Protein AF-A0A354Q676-F1 (afdb_monomer_lite)

Secondary structure (DSSP, 8-state):
-----EEEE-SSTT--EEEE-HHHHHHS-HHHHHHHHHHHHHHHHTTHHHHHHHHHHHHHHHHHHHHHHHHHHHHHTS----HHHHHHHHHHHHHHIIIIIIHHHHHHHHHHHHHHHHHHH-HHHHHHHHHHHHHHHT--TT---SSS--HHHHHHHHHHHHH-THHHHHHHHHHHHHHHHHHHHHHHHHHHHHHHH-HHHHHHHHHHHHHHTGGG--GGGHHHHHHHHHHHHHTT-HHHHHHHHHHHHHH-TT-HHHHHHHHHHHHHH-TT-HHHHHHHHHHHHHHHHH---HHHHHHHHHHHHHTT-HHHHHHH-

Radius of gyration: 32.49 Å; chains: 1; bounding box: 62×41×86 Å

Sequence (317 aa):
MPYSTAGVIGFVRGFRYLLISPQLLKSLSATELRAVTAHEAGHLRKQHLLFYLLAFICLLELFAFAGSANLLLTWTGVLEVSGMLMGVASILSIILFIRFGIGFLSQNFERQADCHAFERHGISPISTALMKVSLLNGINPEQDNWHHYGIQQRIDFLSICLKKPEMLQKHHRRVFRIKLVCAVLLVGLLGANYMLSSDTLKIKVLAWKLEQSADNWQLKDAPMLTKMGDLLYFQDQKTEAELWYRRALEMNPEEPHTLNNLAWLLTEKHNNDKKRLRESIELAQKASTLKQAAFIWDTLAEAYLINGKFEAAADAA

Foldseek 3Di:
DPAQDWAWDDQDPPPIDIDGDPVLVVPADPLLVLLVVQLRVLCRVVVLVVLVVLLVLLLVLVLLLVVLLQVLCVVLVVDHDDPVVSVVVSVVVVVCCVQPVQQVSQALSSLSSNLRSCVPRNLVSNLVSLVVSCVRRVHDQCDQDSRYGRSVVSSVQSVVCVVPVVSSVVSVVVSVVVSVVSVCSSVVSVVSSVVSPDLVVSLVVLVVVCVVCVVPDALVCLVSLQVNLVSCVVVVVLVVSLVSLVVSCVRVVQDLVSLLVNLLSLLVPVLPDLVSLVSSLVSLVSSCVSDPDLSSLQSNLSSCVSNVNNVSSVVSD

Structure (mmCIF, N/CA/C/O backbone):
data_AF-A0A354Q676-F1
#
_entry.id   AF-A0A354Q676-F1
#
loop_
_atom_site.group_PDB
_atom_site.id
_atom_site.type_symbol
_atom_site.label_atom_id
_atom_site.label_alt_id
_atom_site.label_comp_id
_atom_site.label_asym_id
_atom_site.label_entity_id
_atom_site.label_seq_id
_atom_site.pdbx_PDB_ins_code
_atom_site.Cartn_x
_atom_site.Cartn_y
_atom_site.Cartn_z
_atom_site.occupancy
_atom_site.B_iso_or_equiv
_atom_site.auth_seq_id
_atom_site.auth_comp_id
_atom_site.auth_asym_id
_atom_site.auth_atom_id
_atom_site.pdbx_PDB_model_num
ATOM 1 N N . MET A 1 1 ? -4.772 -15.114 36.251 1.00 44.47 1 MET A N 1
ATOM 2 C CA . MET A 1 1 ? -6.131 -14.687 36.650 1.00 44.47 1 MET A CA 1
ATOM 3 C C . MET A 1 1 ? -7.006 -14.720 35.408 1.00 44.47 1 MET A C 1
ATOM 5 O O . MET A 1 1 ? -6.550 -14.191 34.401 1.00 44.47 1 MET A O 1
ATOM 9 N N . PRO A 1 2 ? -8.177 -15.375 35.396 1.00 57.25 2 PRO A N 1
ATOM 10 C CA . PRO A 1 2 ? -9.060 -15.276 34.240 1.00 57.25 2 PRO A CA 1
ATOM 11 C C . PRO A 1 2 ? -9.623 -13.850 34.194 1.00 57.25 2 PRO A C 1
ATOM 13 O O . PRO A 1 2 ? -10.294 -13.422 35.124 1.00 57.25 2 PRO A O 1
ATOM 16 N N . TYR A 1 3 ? -9.303 -13.088 33.150 1.00 76.12 3 TYR A N 1
ATOM 17 C CA . TYR A 1 3 ? -9.839 -11.739 32.973 1.00 76.12 3 TYR A CA 1
ATOM 18 C C . TYR A 1 3 ? -11.371 -11.790 32.800 1.00 76.12 3 TYR A C 1
ATOM 20 O O . TYR A 1 3 ? -11.919 -12.678 32.135 1.00 76.12 3 TYR A O 1
ATOM 28 N N . SER A 1 4 ? -12.082 -10.846 33.418 1.00 86.69 4 SER A N 1
ATOM 29 C CA . SER A 1 4 ? -13.540 -10.725 33.307 1.00 86.69 4 SER A CA 1
ATOM 30 C C . SER A 1 4 ? -13.893 -9.878 32.089 1.00 86.69 4 SER A C 1
ATOM 32 O O . SER A 1 4 ? -13.867 -8.651 32.169 1.00 86.69 4 SER A O 1
ATOM 34 N N . THR A 1 5 ? -14.180 -10.527 30.957 1.00 89.31 5 THR A N 1
ATOM 35 C CA . THR A 1 5 ? -14.356 -9.860 29.658 1.00 89.31 5 THR A CA 1
ATOM 36 C C . THR A 1 5 ? -15.530 -10.433 28.869 1.00 89.31 5 THR A C 1
ATOM 38 O O . THR A 1 5 ? -15.934 -11.586 29.049 1.00 89.31 5 THR A O 1
ATOM 41 N N . ALA A 1 6 ? -16.071 -9.602 27.983 1.00 89.38 6 ALA A N 1
ATOM 42 C CA . ALA A 1 6 ? -16.914 -10.012 26.876 1.00 89.38 6 ALA A CA 1
ATOM 43 C C . ALA A 1 6 ? -16.273 -9.514 25.574 1.00 89.38 6 ALA A C 1
ATOM 45 O O . ALA A 1 6 ? -15.445 -8.602 25.601 1.00 89.38 6 ALA A O 1
ATOM 46 N N . GLY A 1 7 ? -16.591 -10.156 24.456 1.00 89.81 7 GLY A N 1
ATOM 47 C CA . GLY A 1 7 ? -16.096 -9.732 23.157 1.00 89.81 7 GLY A CA 1
ATOM 48 C C . GLY A 1 7 ? -16.767 -10.466 22.010 1.00 89.81 7 GLY A C 1
ATOM 49 O O . GLY A 1 7 ? -17.287 -11.573 22.166 1.00 89.81 7 GLY A O 1
ATOM 50 N N . VAL A 1 8 ? -16.719 -9.861 20.830 1.00 90.06 8 VAL A N 1
ATOM 51 C CA . VAL A 1 8 ? -17.226 -10.450 19.589 1.00 90.06 8 VAL A CA 1
ATOM 52 C C . VAL A 1 8 ? -16.100 -10.772 18.622 1.00 90.06 8 VAL A C 1
ATOM 54 O O . VAL A 1 8 ? -15.202 -9.963 18.397 1.00 90.06 8 VAL A O 1
ATOM 57 N N . ILE A 1 9 ? -16.182 -11.945 17.997 1.00 87.50 9 ILE A N 1
ATOM 58 C CA . ILE A 1 9 ? -15.270 -12.362 16.929 1.00 87.50 9 ILE A CA 1
ATOM 59 C C . ILE A 1 9 ? -16.041 -12.721 15.661 1.00 87.50 9 ILE A C 1
ATOM 61 O O . ILE A 1 9 ? -17.192 -13.160 15.712 1.00 87.50 9 ILE A O 1
ATOM 65 N N . GLY A 1 10 ? -15.371 -12.558 14.520 1.00 80.81 10 GLY A N 1
ATOM 66 C CA . GLY A 1 10 ? -15.883 -12.942 13.210 1.00 80.81 10 GLY A CA 1
ATOM 67 C C . GLY A 1 10 ? -16.561 -11.810 12.435 1.00 80.81 10 GLY A C 1
ATOM 68 O O . GLY A 1 10 ? -17.249 -10.947 12.977 1.00 80.81 10 GLY A O 1
ATOM 69 N N . PHE A 1 11 ? -16.362 -11.830 11.117 1.00 74.75 11 PHE A N 1
ATOM 70 C CA . PHE A 1 11 ? -16.847 -10.803 10.187 1.00 74.75 11 PHE A CA 1
ATOM 71 C C . PHE A 1 11 ? -18.044 -11.295 9.362 1.00 74.75 11 PHE A C 1
ATOM 73 O O . PHE A 1 11 ? -19.006 -10.555 9.115 1.00 74.75 11 PHE A O 1
ATOM 80 N N . VAL A 1 12 ? -18.004 -12.572 8.972 1.00 78.81 12 VAL A N 1
ATOM 81 C CA . VAL A 1 12 ? -18.933 -13.203 8.030 1.00 78.81 12 VAL A CA 1
ATOM 82 C C . VAL A 1 12 ? -20.232 -13.593 8.728 1.00 78.81 12 VAL A C 1
ATOM 84 O O . VAL A 1 12 ? -20.239 -14.074 9.862 1.00 78.81 12 VAL A O 1
ATOM 87 N N . ARG A 1 13 ? -21.363 -13.369 8.053 1.00 76.50 13 ARG A N 1
ATOM 88 C CA . ARG A 1 13 ? -22.677 -13.797 8.543 1.00 76.50 13 ARG A CA 1
ATOM 89 C C . ARG A 1 13 ? -22.675 -15.322 8.726 1.00 76.50 13 ARG A C 1
ATOM 91 O O . ARG A 1 13 ? -22.284 -16.036 7.816 1.00 76.50 13 ARG A O 1
ATOM 98 N N . GLY A 1 14 ? -23.098 -15.800 9.896 1.00 82.00 14 GLY A N 1
ATOM 99 C CA . GLY A 1 14 ? -23.059 -17.225 10.260 1.00 82.00 14 GLY A CA 1
ATOM 100 C C . GLY A 1 14 ? -21.821 -17.651 11.058 1.00 82.00 14 GLY A C 1
ATOM 101 O O . GLY A 1 14 ? -21.879 -18.664 11.737 1.00 82.00 14 GLY A O 1
ATOM 102 N N . PHE A 1 15 ? -20.754 -16.843 11.076 1.00 86.06 15 PHE A N 1
ATOM 103 C CA . PHE A 1 15 ? -19.512 -17.128 11.813 1.00 86.06 15 PHE A CA 1
ATOM 104 C C . PHE A 1 15 ? -19.171 -16.015 12.812 1.00 86.06 15 PHE A C 1
ATOM 106 O O . PHE A 1 15 ? -18.017 -15.614 12.941 1.00 86.06 15 PHE A O 1
ATOM 113 N N . ARG A 1 16 ? -20.191 -15.463 13.479 1.00 88.25 16 ARG A N 1
ATOM 114 C CA . ARG A 1 16 ? -20.033 -14.426 14.509 1.00 88.25 16 ARG A CA 1
ATOM 115 C C . ARG A 1 16 ? -20.286 -15.038 15.870 1.00 88.25 16 ARG A C 1
ATOM 117 O O . ARG A 1 16 ? -21.372 -15.567 16.094 1.00 88.25 16 ARG A O 1
ATOM 124 N N . TYR A 1 17 ? -19.316 -14.919 16.763 1.00 89.50 17 TYR A N 1
ATOM 125 C CA . TYR A 1 17 ? -19.392 -15.505 18.094 1.00 89.50 17 TYR A CA 1
ATOM 126 C C . TYR A 1 17 ? -19.302 -14.411 19.146 1.00 89.50 17 TYR A C 1
ATOM 128 O O . TYR A 1 17 ? -18.458 -13.520 19.052 1.00 89.50 17 TYR A O 1
ATOM 136 N N . LEU A 1 18 ? -20.188 -14.495 20.134 1.00 91.81 18 LEU A N 1
ATOM 137 C CA . LEU A 1 18 ? -20.127 -13.715 21.359 1.00 91.81 18 LEU A CA 1
ATOM 138 C C . LEU A 1 18 ? -19.436 -14.570 22.417 1.00 91.81 18 LEU A C 1
ATOM 140 O O . LEU A 1 18 ? -19.908 -15.657 22.747 1.00 91.81 18 LEU A O 1
ATOM 144 N N . LEU A 1 19 ? -18.322 -14.073 22.930 1.00 92.94 19 LEU A N 1
ATOM 145 C CA . LEU A 1 19 ? -17.540 -14.705 23.976 1.00 92.94 19 LEU A CA 1
ATOM 146 C C . LEU A 1 19 ? -17.768 -13.926 25.266 1.00 92.94 19 LEU A C 1
ATOM 148 O O . LEU A 1 19 ? -17.637 -12.707 25.284 1.00 92.94 19 LEU A O 1
ATOM 152 N N . ILE A 1 20 ? -18.116 -14.625 26.343 1.00 93.56 20 ILE A N 1
ATOM 153 C CA . ILE A 1 20 ? -18.273 -14.041 27.677 1.00 93.56 20 ILE A CA 1
ATOM 154 C C . ILE A 1 20 ? -17.522 -14.940 28.646 1.00 93.56 20 ILE A C 1
ATOM 156 O O . ILE A 1 20 ? -17.741 -16.154 28.661 1.00 93.56 20 ILE A O 1
ATOM 160 N N . SER A 1 21 ? -16.625 -14.365 29.444 1.00 94.19 21 SER A N 1
ATOM 161 C CA . SER A 1 21 ? -15.855 -15.160 30.392 1.00 94.19 21 SER A CA 1
ATOM 162 C C . SER A 1 21 ? -16.760 -15.718 31.506 1.00 94.19 21 SER A C 1
ATOM 164 O O . SER A 1 21 ? -17.708 -15.049 31.933 1.00 94.19 21 SER A O 1
ATOM 166 N N . PRO A 1 22 ? -16.487 -16.933 32.025 1.00 93.88 22 PRO A N 1
ATOM 167 C CA . PRO A 1 22 ? -17.344 -17.555 33.038 1.00 93.88 22 PRO A CA 1
ATOM 168 C C . PRO A 1 22 ? -17.498 -16.727 34.318 1.00 93.88 22 PRO A C 1
ATOM 170 O O . PRO A 1 22 ? -18.551 -16.764 34.952 1.00 93.88 22 PRO A O 1
ATOM 173 N N . GLN A 1 23 ? -16.456 -15.986 34.708 1.00 92.81 23 GLN A N 1
ATOM 174 C CA . GLN A 1 23 ? -16.496 -15.116 35.883 1.00 92.81 23 GLN A CA 1
ATOM 175 C C . GLN A 1 23 ? -17.436 -13.932 35.653 1.00 92.81 23 GLN A C 1
ATOM 177 O O . GLN A 1 23 ? -18.314 -13.692 36.478 1.00 92.81 23 GLN A O 1
ATOM 182 N N . LEU A 1 24 ? -17.317 -13.257 34.504 1.00 93.25 24 LEU A N 1
ATOM 183 C CA . LEU A 1 24 ? -18.200 -12.148 34.160 1.00 93.25 24 LEU A CA 1
ATOM 184 C C . LEU A 1 24 ? -19.657 -12.617 34.081 1.00 93.25 24 LEU A C 1
ATOM 186 O O . LEU A 1 24 ? -20.536 -11.996 34.671 1.00 93.25 24 LEU A O 1
ATOM 190 N N . LEU A 1 25 ? -19.907 -13.760 33.436 1.00 94.00 25 LEU A N 1
ATOM 191 C CA . LEU A 1 25 ? -21.251 -14.322 33.294 1.00 94.00 25 LEU A CA 1
ATOM 192 C C . LEU A 1 25 ? -21.937 -14.578 34.649 1.00 94.00 25 LEU A C 1
ATOM 194 O O . LEU A 1 25 ? -23.134 -14.341 34.775 1.00 94.00 25 LEU A O 1
ATOM 198 N N . LYS A 1 26 ? -21.188 -15.030 35.664 1.00 94.56 26 LYS A N 1
ATOM 199 C CA . LYS A 1 26 ? -21.713 -15.294 37.017 1.00 94.56 26 LYS A CA 1
ATOM 200 C C . LYS A 1 26 ? -21.966 -14.026 37.836 1.00 94.56 26 LYS A C 1
ATOM 202 O O . LYS A 1 26 ? -22.778 -14.055 38.754 1.00 94.56 26 LYS A O 1
ATOM 207 N N . SER A 1 27 ? -21.256 -12.937 37.546 1.00 94.94 27 SER A N 1
ATOM 208 C CA . SER A 1 27 ? -21.330 -11.690 38.320 1.00 94.94 27 SER A CA 1
ATOM 209 C C . SER A 1 27 ? -22.374 -10.692 37.803 1.00 94.94 27 SER A C 1
ATOM 211 O O . SER A 1 27 ? -22.745 -9.758 38.526 1.00 94.94 27 SER A O 1
ATOM 213 N N . LEU A 1 28 ? -22.844 -10.862 36.563 1.00 96.38 28 LEU A N 1
ATOM 214 C CA . LEU A 1 28 ? -23.843 -9.990 35.947 1.00 96.38 28 LEU A CA 1
ATOM 215 C C . LEU A 1 28 ? -25.275 -10.467 36.225 1.00 96.38 28 LEU A C 1
ATOM 217 O O . LEU A 1 28 ? -25.593 -11.650 36.137 1.00 96.38 28 LEU A O 1
ATOM 221 N N . SER A 1 29 ? -26.167 -9.522 36.511 1.00 97.38 29 SER A N 1
ATOM 222 C CA . SER A 1 29 ? -27.610 -9.753 36.554 1.00 97.38 29 SER A CA 1
ATOM 223 C C . SER A 1 29 ? -28.179 -9.946 35.142 1.00 97.38 29 SER A C 1
ATOM 225 O O . SER A 1 29 ? -27.555 -9.598 34.139 1.00 97.38 29 SER A O 1
ATOM 227 N N . ALA A 1 30 ? -29.416 -10.436 35.032 1.00 96.44 30 ALA A N 1
ATOM 228 C CA . ALA A 1 30 ? -30.064 -10.629 33.732 1.00 96.44 30 ALA A CA 1
ATOM 229 C C . ALA A 1 30 ? -30.267 -9.320 32.935 1.00 96.44 30 ALA A C 1
ATOM 231 O O . ALA A 1 30 ? -30.378 -9.351 31.708 1.00 96.44 30 ALA A O 1
ATOM 232 N N . THR A 1 31 ? -30.369 -8.161 33.594 1.00 97.31 31 THR A N 1
ATOM 233 C CA . THR A 1 31 ? -30.461 -6.855 32.915 1.00 97.31 31 THR A CA 1
ATOM 234 C C . THR A 1 31 ? -29.089 -6.360 32.470 1.00 97.31 31 THR A C 1
ATOM 236 O O . THR A 1 31 ? -28.953 -5.898 31.339 1.00 97.31 31 THR A O 1
ATOM 239 N N . GLU A 1 32 ? -28.064 -6.526 33.305 1.00 97.56 32 GLU A N 1
ATOM 240 C CA . GLU A 1 32 ? -26.675 -6.184 32.979 1.00 97.56 32 GLU A CA 1
ATOM 241 C C . GLU A 1 32 ? -26.133 -7.051 31.836 1.00 97.56 32 GLU A C 1
ATOM 243 O O . GLU A 1 32 ? -25.548 -6.533 30.888 1.00 97.56 32 GLU A O 1
ATOM 248 N N . LEU A 1 33 ? -26.400 -8.360 31.860 1.00 96.56 33 LEU A N 1
ATOM 249 C CA . LEU A 1 33 ? -25.995 -9.281 30.798 1.00 96.56 33 LEU A CA 1
ATOM 250 C C . LEU A 1 33 ? -26.637 -8.915 29.452 1.00 96.56 33 LEU A C 1
ATOM 252 O O . LEU A 1 33 ? -25.972 -8.958 28.415 1.00 96.56 33 LEU A O 1
ATOM 256 N N . ARG A 1 34 ? -27.912 -8.500 29.457 1.00 96.75 34 ARG A N 1
ATOM 257 C CA . ARG A 1 34 ? -28.586 -7.977 28.256 1.00 96.75 34 ARG A CA 1
ATOM 258 C C . ARG A 1 34 ? -27.926 -6.694 27.751 1.00 96.75 34 ARG A C 1
ATOM 260 O O . ARG A 1 34 ? -27.742 -6.557 26.545 1.00 96.75 34 ARG A O 1
ATOM 267 N N . ALA A 1 35 ? -27.515 -5.799 28.648 1.00 97.12 35 ALA A N 1
ATOM 268 C CA . ALA A 1 35 ? -26.817 -4.569 28.286 1.00 97.12 35 ALA A CA 1
ATOM 269 C C . ALA A 1 35 ? -25.424 -4.822 27.691 1.00 97.12 35 ALA A C 1
ATOM 271 O O . ALA A 1 35 ? -25.113 -4.262 26.642 1.00 97.12 35 ALA A O 1
ATOM 272 N N . VAL A 1 36 ? -24.629 -5.717 28.285 1.00 96.62 36 VAL A N 1
ATOM 273 C CA . VAL A 1 36 ? -23.332 -6.142 27.727 1.00 96.62 36 VAL A CA 1
ATOM 274 C C . VAL A 1 36 ? -23.530 -6.799 26.363 1.00 96.62 36 VAL A C 1
ATOM 276 O O . VAL A 1 36 ? -22.891 -6.419 25.390 1.00 96.62 36 VAL A O 1
ATOM 279 N N . THR A 1 37 ? -24.503 -7.702 26.236 1.00 95.75 37 THR A N 1
ATOM 280 C CA . THR A 1 37 ? -24.830 -8.329 24.944 1.00 95.75 37 THR A CA 1
ATOM 281 C C . THR A 1 37 ? -25.240 -7.289 23.894 1.00 95.75 37 THR A C 1
ATOM 283 O O . THR A 1 37 ? -24.872 -7.400 22.725 1.00 95.75 37 THR A O 1
ATOM 286 N N . ALA A 1 38 ? -25.989 -6.254 24.285 1.00 96.69 38 ALA A N 1
ATOM 287 C CA . ALA A 1 38 ? -26.360 -5.158 23.398 1.00 96.69 38 ALA A CA 1
ATOM 288 C C . ALA A 1 38 ? -25.153 -4.299 22.985 1.00 96.69 38 ALA A C 1
ATOM 290 O O . ALA A 1 38 ? -25.073 -3.920 21.817 1.00 96.69 38 ALA A O 1
ATOM 291 N N . HIS A 1 39 ? -24.216 -4.030 23.897 1.00 96.88 39 HIS A N 1
ATOM 292 C CA . HIS A 1 39 ? -22.954 -3.343 23.608 1.00 96.88 39 HIS A CA 1
ATOM 293 C C . HIS A 1 39 ? -22.144 -4.121 22.557 1.00 96.88 39 HIS A C 1
ATOM 295 O O . HIS A 1 39 ? -21.825 -3.596 21.488 1.00 96.88 39 HIS A O 1
ATOM 301 N N . GLU A 1 40 ? -21.937 -5.415 22.792 1.00 95.12 40 GLU A N 1
ATOM 302 C CA . GLU A 1 40 ? -21.223 -6.324 21.889 1.00 95.12 40 GLU A CA 1
ATOM 303 C C . GLU A 1 40 ? -21.900 -6.439 20.511 1.00 95.12 40 GLU A C 1
ATOM 305 O O . GLU A 1 40 ? -21.268 -6.328 19.453 1.00 95.12 40 GLU A O 1
ATOM 310 N N . ALA A 1 41 ? -23.232 -6.553 20.488 1.00 93.81 41 ALA A N 1
ATOM 311 C CA . ALA A 1 41 ? -24.008 -6.496 19.251 1.00 93.81 41 ALA A CA 1
ATOM 312 C C . ALA A 1 41 ? -23.863 -5.141 18.531 1.00 93.81 41 ALA A C 1
ATOM 314 O O . ALA A 1 41 ? -23.967 -5.080 17.302 1.00 93.81 41 ALA A O 1
ATOM 315 N N . GLY A 1 42 ? -23.602 -4.061 19.272 1.00 94.88 42 GLY A N 1
ATOM 316 C CA . GLY A 1 42 ? -23.269 -2.740 18.749 1.00 94.88 42 GLY A CA 1
ATOM 317 C C . GLY A 1 42 ? -21.996 -2.755 17.908 1.00 94.88 42 GLY A C 1
ATOM 318 O O . GLY A 1 42 ? -22.022 -2.244 16.785 1.00 94.88 42 GLY A O 1
ATOM 319 N N . HIS A 1 43 ? -20.928 -3.413 18.373 1.00 94.75 43 HIS A N 1
ATOM 320 C CA . HIS A 1 43 ? -19.691 -3.575 17.596 1.00 94.75 43 HIS A CA 1
ATOM 321 C C . HIS A 1 43 ? -19.931 -4.283 16.261 1.00 94.75 43 HIS A C 1
ATOM 323 O O . HIS A 1 43 ? -19.454 -3.821 15.218 1.00 94.75 43 HIS A O 1
ATOM 329 N N . LEU A 1 44 ? -20.727 -5.355 16.272 1.00 92.44 44 LEU A N 1
ATOM 330 C CA . LEU A 1 44 ? -21.082 -6.101 15.063 1.00 92.44 44 LEU A CA 1
ATOM 331 C C . LEU A 1 44 ? -21.965 -5.280 14.118 1.00 92.44 44 LEU A C 1
ATOM 333 O O . LEU A 1 44 ? -21.676 -5.178 12.925 1.00 92.44 44 LEU A O 1
ATOM 337 N N . ARG A 1 45 ? -23.036 -4.667 14.637 1.00 92.06 45 ARG A N 1
ATOM 338 C CA . ARG A 1 45 ? -24.000 -3.899 13.832 1.00 92.06 45 ARG A CA 1
ATOM 339 C C . ARG A 1 45 ? -23.363 -2.666 13.203 1.00 92.06 45 ARG A C 1
ATOM 341 O O . ARG A 1 45 ? -23.732 -2.289 12.095 1.00 92.06 45 ARG A O 1
ATOM 348 N N . LYS A 1 46 ? -22.430 -2.029 13.908 1.00 93.94 46 LYS A N 1
ATOM 349 C CA . LYS A 1 46 ? -21.703 -0.850 13.430 1.00 93.94 46 LYS A CA 1
ATOM 350 C C . LYS A 1 46 ? -20.399 -1.210 12.712 1.00 93.94 46 LYS A C 1
ATOM 352 O O . LYS A 1 46 ? -19.692 -0.295 12.293 1.00 93.94 46 LYS A O 1
ATOM 357 N N . GLN A 1 47 ? -20.100 -2.499 12.540 1.00 93.25 47 GLN A N 1
ATOM 358 C CA . GLN A 1 47 ? -18.947 -3.009 11.794 1.00 93.25 47 GLN A CA 1
ATOM 359 C C . GLN A 1 47 ? -17.598 -2.471 12.307 1.00 93.25 47 GLN A C 1
ATOM 361 O O . GLN A 1 47 ? -16.694 -2.220 11.518 1.00 93.25 47 GLN A O 1
ATOM 366 N N . HIS A 1 48 ? -17.435 -2.274 13.620 1.00 94.69 48 HIS A N 1
ATOM 367 C CA . HIS A 1 48 ? -16.192 -1.720 14.186 1.00 94.69 48 HIS A CA 1
ATOM 368 C C . HIS A 1 48 ? -14.956 -2.538 13.794 1.00 94.69 48 HIS A C 1
ATOM 370 O O . HIS A 1 48 ? -13.949 -1.967 13.385 1.00 94.69 48 HIS A O 1
ATOM 376 N N . LEU A 1 49 ? -15.075 -3.869 13.812 1.00 92.31 49 LEU A N 1
ATOM 377 C CA . LEU A 1 49 ? -13.987 -4.769 13.433 1.00 92.31 49 LEU A CA 1
ATOM 378 C C . LEU A 1 49 ? -13.535 -4.582 11.975 1.00 92.31 49 LEU A C 1
ATOM 380 O O . LEU A 1 49 ? -12.338 -4.598 11.703 1.00 92.31 49 LEU A O 1
ATOM 384 N N . LEU A 1 50 ? -14.469 -4.323 11.048 1.00 93.19 50 LEU A N 1
ATOM 385 C CA . LEU A 1 50 ? -14.135 -4.013 9.653 1.00 93.19 50 LEU A CA 1
ATOM 386 C C . LEU A 1 50 ? -13.280 -2.746 9.563 1.00 93.19 50 LEU A C 1
ATOM 388 O O . LEU A 1 50 ? -12.312 -2.721 8.820 1.00 93.19 50 LEU A O 1
ATOM 392 N N . PHE A 1 51 ? -13.597 -1.703 10.328 1.00 95.38 51 PHE A N 1
ATOM 393 C CA . PHE A 1 51 ? -12.836 -0.455 10.266 1.00 95.38 51 PHE A CA 1
ATOM 394 C C . PHE A 1 51 ? -11.469 -0.536 10.948 1.00 95.38 51 PHE A C 1
ATOM 396 O O . PHE A 1 51 ? -10.558 0.160 10.511 1.00 95.38 51 PHE A O 1
ATOM 403 N N . TYR A 1 52 ? -11.279 -1.413 11.940 1.00 94.94 52 TYR A N 1
ATOM 404 C CA . TYR A 1 52 ? -9.926 -1.752 12.393 1.00 94.94 52 TYR A CA 1
ATOM 405 C C . TYR A 1 52 ? -9.125 -2.455 11.294 1.00 94.94 52 TYR A C 1
ATOM 407 O O . TYR A 1 52 ? -7.972 -2.099 11.070 1.00 94.94 52 TYR A O 1
ATOM 415 N N . LEU A 1 53 ? -9.743 -3.397 10.570 1.00 94.25 53 LEU A N 1
ATOM 416 C CA . LEU A 1 53 ? -9.103 -4.059 9.432 1.00 94.25 53 LEU A CA 1
ATOM 417 C C . LEU A 1 53 ? -8.746 -3.055 8.326 1.00 94.25 53 LEU A C 1
ATOM 419 O O . LEU A 1 53 ? -7.615 -3.055 7.857 1.00 94.25 53 LEU A O 1
ATOM 423 N N . LEU A 1 54 ? -9.665 -2.160 7.949 1.00 96.00 54 LEU A N 1
ATOM 424 C CA . LEU A 1 54 ? -9.391 -1.120 6.951 1.00 96.00 54 LEU A CA 1
ATOM 425 C C . LEU A 1 54 ? -8.276 -0.169 7.403 1.00 96.00 54 LEU A C 1
ATOM 427 O O . LEU A 1 54 ? -7.442 0.208 6.588 1.00 96.00 54 LEU A O 1
ATOM 431 N N . ALA A 1 55 ? -8.226 0.197 8.687 1.00 96.56 55 ALA A N 1
ATOM 432 C CA . ALA A 1 55 ? -7.138 1.009 9.225 1.00 96.56 55 ALA A CA 1
ATOM 433 C C . ALA A 1 55 ? -5.788 0.273 9.172 1.00 96.56 55 ALA A C 1
ATOM 435 O O . ALA A 1 55 ? -4.772 0.888 8.860 1.00 96.56 55 ALA A O 1
ATOM 436 N N . PHE A 1 56 ? -5.774 -1.037 9.433 1.00 96.38 56 PHE A N 1
ATOM 437 C CA . PHE A 1 56 ? -4.572 -1.857 9.295 1.00 96.38 56 PHE A CA 1
ATOM 438 C C . PHE A 1 56 ? -4.119 -1.973 7.833 1.00 96.38 56 PHE A C 1
ATOM 440 O O . PHE A 1 56 ? -2.948 -1.757 7.545 1.00 96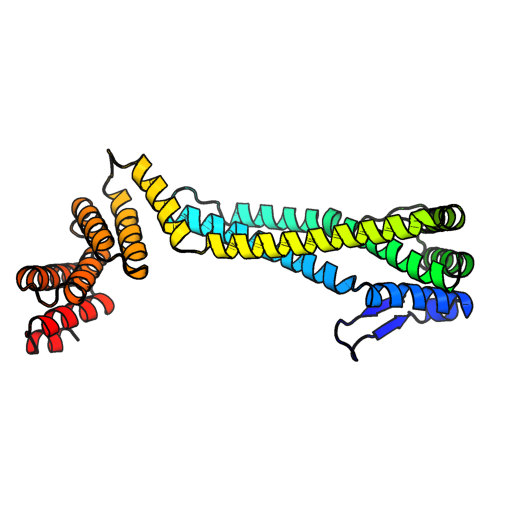.38 56 PHE A O 1
ATOM 447 N N . ILE A 1 57 ? -5.041 -2.219 6.896 1.00 97.50 57 ILE A N 1
ATOM 448 C CA . ILE A 1 57 ? -4.737 -2.221 5.455 1.00 97.50 57 ILE A CA 1
ATOM 449 C C . ILE A 1 57 ? -4.202 -0.849 5.025 1.00 97.50 57 ILE A C 1
ATOM 451 O O . ILE A 1 57 ? -3.210 -0.779 4.314 1.00 97.50 57 ILE A O 1
ATOM 455 N N . CYS A 1 58 ? -4.787 0.247 5.514 1.00 97.75 58 CYS A N 1
ATOM 456 C CA . CYS A 1 58 ? -4.304 1.603 5.250 1.00 97.75 58 CYS A CA 1
ATOM 457 C C . CYS A 1 58 ? -2.843 1.809 5.699 1.00 97.75 58 CYS A C 1
ATOM 459 O O . CYS A 1 58 ? -2.094 2.505 5.019 1.00 97.75 58 CYS A O 1
ATOM 461 N N . LEU A 1 59 ? -2.421 1.201 6.816 1.00 97.50 59 LEU A N 1
ATOM 462 C CA . LEU A 1 59 ? -1.021 1.224 7.250 1.00 97.50 59 LEU A CA 1
ATOM 463 C C . LEU A 1 59 ? -0.116 0.427 6.297 1.00 97.50 59 LEU A C 1
ATOM 465 O O . LEU A 1 59 ? 0.972 0.890 5.965 1.00 97.50 59 LEU A O 1
ATOM 469 N N . LEU A 1 60 ? -0.561 -0.746 5.839 1.00 97.50 60 LEU A N 1
ATOM 470 C CA . LEU A 1 60 ? 0.190 -1.545 4.865 1.00 97.50 60 LEU A CA 1
ATOM 471 C C . LEU A 1 60 ? 0.343 -0.806 3.530 1.00 97.50 60 LEU A C 1
ATOM 473 O O . LEU A 1 60 ? 1.439 -0.768 2.976 1.00 97.50 60 LEU A O 1
ATOM 477 N N . GLU A 1 61 ? -0.720 -0.156 3.057 1.00 97.62 61 GLU A N 1
ATOM 478 C CA . GLU A 1 61 ? -0.697 0.665 1.843 1.00 97.62 61 GLU A CA 1
ATOM 479 C C . GLU A 1 61 ? 0.240 1.870 1.973 1.00 97.62 61 GLU A C 1
ATOM 481 O O . GLU A 1 61 ? 0.913 2.232 1.010 1.00 97.62 61 GLU A O 1
ATOM 486 N N . LEU A 1 62 ? 0.347 2.464 3.165 1.00 97.44 62 LEU A N 1
ATOM 487 C CA . LEU A 1 62 ? 1.323 3.521 3.430 1.00 97.44 62 LEU A CA 1
ATOM 488 C C . LEU A 1 62 ? 2.769 3.009 3.302 1.00 97.44 62 LEU A C 1
ATOM 490 O O . LEU A 1 62 ? 3.621 3.710 2.755 1.00 97.44 62 LEU A O 1
ATOM 494 N N . PHE A 1 63 ? 3.057 1.788 3.763 1.00 97.62 63 PHE A N 1
ATOM 495 C CA . PHE A 1 63 ? 4.377 1.171 3.583 1.00 97.62 63 PHE A CA 1
ATOM 496 C C . PHE A 1 63 ? 4.645 0.792 2.129 1.00 97.62 63 PHE A C 1
ATOM 498 O O . PHE A 1 63 ? 5.741 1.049 1.632 1.00 97.62 63 PHE A O 1
ATOM 505 N N . ALA A 1 64 ? 3.644 0.255 1.429 1.00 96.81 64 ALA A N 1
ATOM 506 C CA . ALA A 1 64 ? 3.730 -0.006 -0.004 1.00 96.81 64 ALA A CA 1
ATOM 507 C C . ALA A 1 64 ? 4.002 1.284 -0.795 1.00 96.81 64 ALA A C 1
ATOM 509 O O . ALA A 1 64 ? 4.834 1.280 -1.702 1.00 96.81 64 ALA A O 1
ATOM 510 N N . PHE A 1 65 ? 3.389 2.398 -0.387 1.00 96.81 65 PHE A N 1
ATOM 511 C CA . PHE A 1 65 ? 3.614 3.716 -0.977 1.00 96.81 65 PHE A CA 1
ATOM 512 C C . PHE A 1 65 ? 5.033 4.215 -0.748 1.00 96.81 65 PHE A C 1
ATOM 514 O O . PHE A 1 65 ? 5.710 4.584 -1.705 1.00 96.81 65 PHE A O 1
ATOM 521 N N . ALA A 1 66 ? 5.527 4.168 0.492 1.00 96.38 66 ALA A N 1
ATOM 522 C CA . ALA A 1 66 ? 6.907 4.542 0.792 1.00 96.38 66 ALA A CA 1
ATOM 523 C C . ALA A 1 66 ? 7.921 3.673 0.021 1.00 96.38 66 ALA A C 1
ATOM 525 O O . ALA A 1 66 ? 8.908 4.190 -0.503 1.00 96.38 66 ALA A O 1
ATOM 526 N N . GLY A 1 67 ? 7.655 2.367 -0.095 1.00 95.56 67 GLY A N 1
ATOM 527 C CA . GLY A 1 67 ? 8.452 1.425 -0.884 1.00 95.56 67 GLY A CA 1
ATOM 528 C C . GLY A 1 67 ? 8.466 1.750 -2.371 1.00 95.56 67 GLY A C 1
ATOM 529 O O . GLY A 1 67 ? 9.533 1.886 -2.962 1.00 95.56 67 GLY A O 1
ATOM 530 N N . SER A 1 68 ? 7.288 1.932 -2.960 1.00 94.50 68 SER A N 1
ATOM 531 C CA . SER A 1 68 ? 7.130 2.269 -4.375 1.00 94.50 68 SER A CA 1
ATOM 532 C C . SER A 1 68 ? 7.745 3.632 -4.707 1.00 94.50 68 SER A C 1
ATOM 534 O O . SER A 1 68 ? 8.355 3.787 -5.762 1.00 94.50 68 SER A O 1
ATOM 536 N N . ALA A 1 69 ? 7.660 4.599 -3.787 1.00 95.44 69 ALA A N 1
ATOM 537 C CA . ALA A 1 69 ? 8.287 5.910 -3.934 1.00 95.44 69 ALA A CA 1
ATOM 538 C C . ALA A 1 69 ? 9.809 5.789 -3.943 1.00 95.44 69 ALA A C 1
ATOM 540 O O . ALA A 1 69 ? 10.456 6.312 -4.847 1.00 95.44 69 ALA A O 1
ATOM 541 N N . ASN A 1 70 ? 10.377 5.063 -2.975 1.00 95.38 70 ASN A N 1
ATOM 542 C CA . ASN A 1 70 ? 11.816 4.833 -2.931 1.00 95.38 70 ASN A CA 1
ATOM 543 C C . ASN A 1 70 ? 12.288 4.084 -4.181 1.00 95.38 70 ASN A C 1
ATOM 545 O O . ASN A 1 70 ? 13.254 4.497 -4.804 1.00 95.38 70 ASN A O 1
ATOM 549 N N . LEU A 1 71 ? 11.557 3.051 -4.615 1.00 93.38 71 LEU A N 1
ATOM 550 C CA . LEU A 1 71 ? 11.877 2.311 -5.834 1.00 93.38 71 LEU A CA 1
ATOM 551 C C . LEU A 1 71 ? 11.890 3.222 -7.066 1.00 93.38 71 LEU A C 1
ATOM 553 O O . LEU A 1 71 ? 12.827 3.153 -7.855 1.00 93.38 71 LEU A O 1
ATOM 557 N N . LEU A 1 72 ? 10.887 4.089 -7.227 1.00 93.38 72 LEU A N 1
ATOM 558 C CA . LEU A 1 72 ? 10.831 5.054 -8.325 1.00 93.38 72 LEU A CA 1
ATOM 559 C C . LEU A 1 72 ? 12.024 6.023 -8.290 1.00 93.38 72 LEU A C 1
ATOM 561 O O . LEU A 1 72 ? 12.666 6.260 -9.317 1.00 93.38 72 LEU A O 1
ATOM 565 N N . LEU A 1 73 ? 12.340 6.571 -7.116 1.00 92.81 73 LEU A N 1
ATOM 566 C CA . LEU A 1 73 ? 13.440 7.519 -6.940 1.00 92.81 73 LEU A CA 1
ATOM 567 C C . LEU A 1 73 ? 14.808 6.864 -7.166 1.00 92.81 73 LEU A C 1
ATOM 569 O O . LEU A 1 73 ? 15.642 7.444 -7.859 1.00 92.81 73 LEU A O 1
ATOM 573 N N . THR A 1 74 ? 15.022 5.642 -6.677 1.00 92.50 74 THR A N 1
ATOM 574 C CA . THR A 1 74 ? 16.251 4.873 -6.911 1.00 92.50 74 THR A CA 1
ATOM 575 C C . THR A 1 74 ? 16.363 4.461 -8.374 1.00 92.50 74 THR A C 1
ATOM 577 O O . THR A 1 74 ? 17.421 4.599 -8.983 1.00 92.50 74 THR A O 1
ATOM 580 N N . TRP A 1 75 ? 15.266 4.007 -8.988 1.00 90.06 75 TRP A N 1
ATOM 581 C CA . TRP A 1 75 ? 15.251 3.594 -10.391 1.00 90.06 75 TRP A CA 1
ATOM 582 C C . TRP A 1 75 ? 15.561 4.760 -1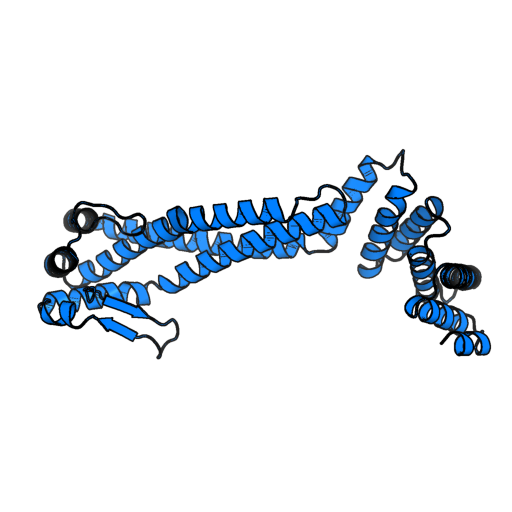1.338 1.00 90.06 75 TRP A C 1
ATOM 584 O O . TRP A 1 75 ? 16.293 4.572 -12.313 1.00 90.06 75 TRP A O 1
ATOM 594 N N . THR A 1 76 ? 15.075 5.964 -11.022 1.00 86.88 76 THR A N 1
ATOM 595 C CA . THR A 1 76 ? 15.446 7.207 -11.721 1.00 86.88 76 THR A CA 1
ATOM 596 C C . THR A 1 76 ? 16.793 7.767 -11.258 1.00 86.88 76 THR A C 1
ATOM 598 O O . THR A 1 76 ? 17.350 8.643 -11.907 1.00 86.88 76 THR A O 1
ATOM 601 N N . GLY A 1 77 ? 17.368 7.263 -10.165 1.00 85.88 77 GLY A N 1
ATOM 602 C CA . GLY A 1 77 ? 18.615 7.723 -9.553 1.00 85.88 77 GLY A CA 1
ATOM 603 C C . GLY A 1 77 ? 18.532 9.124 -8.937 1.00 85.88 77 GLY A C 1
ATOM 604 O O . GLY A 1 77 ? 19.546 9.816 -8.892 1.00 85.88 77 GLY A O 1
ATOM 605 N N . VAL A 1 78 ? 17.339 9.613 -8.594 1.00 87.56 78 VAL A N 1
ATOM 606 C CA . VAL A 1 78 ? 17.140 10.929 -7.958 1.00 87.56 78 VAL A CA 1
ATOM 607 C C . VAL A 1 78 ? 17.614 10.897 -6.507 1.00 87.56 78 VAL A C 1
ATOM 609 O O . VAL A 1 78 ? 18.359 11.768 -6.071 1.00 87.56 78 VAL A O 1
ATOM 612 N N . LEU A 1 79 ? 17.169 9.887 -5.764 1.00 90.38 79 LEU A N 1
ATOM 613 C CA . LEU A 1 79 ? 17.484 9.687 -4.357 1.00 90.38 79 LEU A CA 1
ATOM 614 C C . LEU A 1 79 ? 17.351 8.200 -4.046 1.00 90.38 79 LEU A C 1
ATOM 616 O O . LEU A 1 79 ? 16.451 7.543 -4.561 1.00 90.38 79 LEU A O 1
ATOM 620 N N . GLU A 1 80 ? 18.206 7.696 -3.165 1.00 91.69 80 GLU A N 1
ATOM 621 C CA . GLU A 1 80 ? 18.052 6.370 -2.582 1.00 91.69 80 GLU A CA 1
ATOM 622 C C . GLU A 1 80 ? 17.978 6.504 -1.064 1.00 91.69 80 GLU A C 1
ATOM 624 O O . GLU A 1 80 ? 18.911 6.976 -0.410 1.00 91.69 80 GLU A O 1
ATOM 629 N N . VAL A 1 81 ? 16.846 6.099 -0.495 1.00 94.06 81 VAL A N 1
ATOM 630 C CA . VAL A 1 81 ? 16.682 5.985 0.950 1.00 94.06 81 VAL A CA 1
ATOM 631 C C . VAL A 1 81 ? 17.104 4.581 1.364 1.00 94.06 81 VAL A C 1
ATOM 633 O O . VAL A 1 81 ? 16.611 3.589 0.825 1.00 94.06 81 VAL A O 1
ATOM 636 N N . SER A 1 82 ? 18.008 4.489 2.341 1.00 95.75 82 SER A N 1
ATOM 637 C CA . SER A 1 82 ? 18.504 3.195 2.807 1.00 95.75 82 SER A CA 1
ATOM 638 C C . SER A 1 82 ? 17.386 2.352 3.428 1.00 95.75 82 SER A C 1
ATOM 640 O O . SER A 1 82 ? 16.533 2.849 4.173 1.00 95.75 82 SER A O 1
ATOM 642 N N . GLY A 1 83 ? 17.425 1.039 3.181 1.00 94.62 83 GLY A N 1
ATOM 643 C CA . GLY A 1 83 ? 16.450 0.102 3.747 1.00 94.62 83 GLY A CA 1
ATOM 644 C C . GLY A 1 83 ? 16.422 0.114 5.281 1.00 94.62 83 GLY A C 1
ATOM 645 O O . GLY A 1 83 ? 15.361 -0.047 5.879 1.00 94.62 83 GLY A O 1
ATOM 646 N N . MET A 1 84 ? 17.561 0.390 5.931 1.00 97.06 84 MET A N 1
ATOM 647 C CA . MET A 1 84 ? 17.631 0.544 7.387 1.00 97.06 84 MET A CA 1
ATOM 648 C C . MET A 1 84 ? 16.813 1.747 7.872 1.00 97.06 84 MET A C 1
ATOM 650 O O . MET A 1 84 ? 16.030 1.607 8.812 1.00 97.06 84 MET A O 1
ATOM 654 N N . LEU A 1 85 ? 16.950 2.911 7.225 1.00 96.62 85 LEU A N 1
ATOM 655 C CA . LEU A 1 85 ? 16.195 4.108 7.598 1.00 96.62 85 LEU A CA 1
ATOM 656 C C . LEU A 1 85 ? 14.691 3.898 7.379 1.00 96.62 85 LEU A C 1
ATOM 658 O O . LEU A 1 85 ? 13.891 4.238 8.250 1.00 96.62 85 LEU A O 1
ATOM 662 N N . MET A 1 86 ? 14.312 3.268 6.262 1.00 96.62 86 MET A N 1
ATOM 663 C CA . MET A 1 86 ? 12.922 2.885 6.000 1.00 96.62 86 MET A CA 1
ATOM 664 C C . MET A 1 86 ? 12.376 1.913 7.054 1.00 96.62 86 MET A C 1
ATOM 666 O O . MET A 1 86 ? 11.240 2.069 7.505 1.00 96.62 86 MET A O 1
ATOM 670 N N . GLY A 1 87 ? 13.178 0.936 7.482 1.00 97.31 87 GLY A N 1
ATOM 671 C CA . GLY A 1 87 ? 12.811 -0.014 8.532 1.00 97.31 87 GLY A CA 1
ATOM 672 C C . GLY A 1 87 ? 12.571 0.669 9.879 1.00 97.31 87 GLY A C 1
ATOM 673 O O . GLY A 1 87 ? 11.524 0.466 10.494 1.00 97.31 87 GLY A O 1
ATOM 674 N N . VAL A 1 88 ? 13.487 1.547 10.305 1.00 97.94 88 VAL A N 1
ATOM 675 C CA . VAL A 1 88 ? 13.330 2.345 11.535 1.00 97.94 88 VAL A CA 1
ATOM 676 C C . VAL A 1 88 ? 12.078 3.223 11.457 1.00 97.94 88 VAL A C 1
ATOM 678 O O . VAL A 1 88 ? 11.267 3.221 12.384 1.00 97.94 88 VAL A O 1
ATOM 681 N N . ALA A 1 89 ? 11.869 3.921 10.337 1.00 97.31 89 ALA A N 1
ATOM 682 C CA . ALA A 1 89 ? 10.683 4.747 10.124 1.00 97.31 89 ALA A CA 1
ATOM 683 C C . ALA A 1 89 ? 9.382 3.925 10.165 1.00 97.31 89 ALA A C 1
ATOM 685 O O . ALA A 1 89 ? 8.387 4.369 10.743 1.00 97.31 89 ALA A O 1
ATOM 6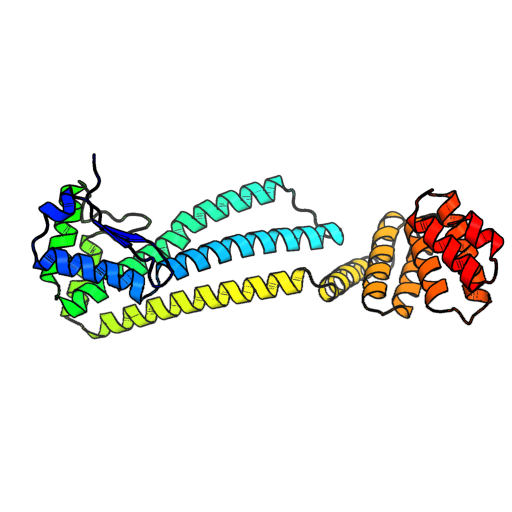86 N N . SER A 1 90 ? 9.391 2.709 9.614 1.00 97.19 90 SER A N 1
ATOM 687 C CA . SER A 1 90 ? 8.242 1.797 9.637 1.00 97.19 90 SER A CA 1
ATOM 688 C C . SER A 1 90 ? 7.915 1.345 11.061 1.00 97.19 90 SER A C 1
ATOM 690 O O . SER A 1 90 ? 6.759 1.416 11.471 1.00 97.19 90 SER A O 1
ATOM 692 N N . ILE A 1 91 ? 8.923 0.968 11.857 1.00 98.06 91 ILE A N 1
ATOM 693 C CA . ILE A 1 91 ? 8.738 0.580 13.267 1.00 98.06 91 ILE A CA 1
ATOM 694 C C . ILE A 1 91 ? 8.139 1.737 14.074 1.00 98.06 91 ILE A C 1
ATOM 696 O O . ILE A 1 91 ? 7.152 1.547 14.788 1.00 98.06 91 ILE A O 1
ATOM 700 N N . LEU A 1 92 ? 8.688 2.947 13.927 1.00 97.94 92 LEU A N 1
ATOM 701 C CA . LEU A 1 92 ? 8.149 4.141 14.582 1.00 97.94 92 LEU A CA 1
ATOM 702 C C . LEU A 1 92 ? 6.701 4.402 14.152 1.00 97.94 92 LEU A C 1
ATOM 704 O O . LEU A 1 92 ? 5.844 4.668 14.995 1.00 97.94 92 LEU A O 1
ATOM 708 N N . SER A 1 93 ? 6.403 4.252 12.861 1.00 97.12 93 SER A N 1
ATOM 709 C CA . SER A 1 93 ? 5.052 4.419 12.323 1.00 97.12 93 SER A CA 1
ATOM 710 C C . SER A 1 93 ? 4.068 3.398 12.898 1.00 97.12 93 SER A C 1
ATOM 712 O O . SER A 1 93 ? 2.952 3.778 13.237 1.00 97.12 93 SER A O 1
ATOM 714 N N . ILE A 1 94 ? 4.467 2.131 13.084 1.00 97.81 94 ILE A N 1
ATOM 715 C CA . ILE A 1 94 ? 3.637 1.102 13.737 1.00 97.81 94 ILE A CA 1
ATOM 716 C C . ILE A 1 94 ? 3.343 1.495 15.186 1.00 97.81 94 ILE A C 1
ATOM 718 O O . ILE A 1 94 ? 2.191 1.439 15.611 1.00 97.81 94 ILE A O 1
ATOM 722 N N . ILE A 1 95 ? 4.357 1.926 15.943 1.00 97.12 95 ILE A N 1
ATOM 723 C CA . ILE A 1 95 ? 4.190 2.329 17.348 1.00 97.12 95 ILE A CA 1
ATOM 724 C C . ILE A 1 95 ? 3.208 3.501 17.453 1.00 97.12 95 ILE A C 1
ATOM 726 O O . ILE A 1 95 ? 2.269 3.458 18.254 1.00 97.12 95 ILE A O 1
ATOM 730 N N . LEU A 1 96 ? 3.382 4.524 16.612 1.00 96.56 96 LEU A N 1
ATOM 731 C CA . LEU A 1 96 ? 2.487 5.679 16.554 1.00 96.56 96 LEU A CA 1
ATOM 732 C C . LEU A 1 96 ? 1.078 5.280 16.101 1.00 96.56 96 LEU A C 1
ATOM 734 O O . LEU A 1 96 ? 0.092 5.732 16.684 1.00 96.56 96 LEU A O 1
ATOM 738 N N . PHE A 1 97 ? 0.961 4.401 15.106 1.00 96.75 97 PHE A N 1
ATOM 739 C CA . PHE A 1 97 ? -0.321 3.911 14.611 1.00 96.75 97 PHE A CA 1
ATOM 740 C C . PHE A 1 97 ? -1.083 3.122 15.674 1.00 96.75 97 PHE A C 1
ATOM 742 O O . PHE A 1 97 ? -2.275 3.355 15.860 1.00 96.75 97 PHE A O 1
ATOM 749 N N . ILE A 1 98 ? -0.416 2.233 16.412 1.00 94.19 98 ILE A N 1
ATOM 750 C CA . ILE A 1 98 ? -1.032 1.526 17.534 1.00 94.19 98 ILE A CA 1
ATOM 751 C C . ILE A 1 98 ? -1.473 2.561 18.571 1.00 94.19 98 ILE A C 1
ATOM 753 O O . ILE A 1 98 ? -2.664 2.681 18.850 1.00 94.19 98 ILE A O 1
ATOM 757 N N . ARG A 1 99 ? -0.547 3.383 19.079 1.00 93.19 99 ARG A N 1
ATOM 758 C CA . ARG A 1 99 ? -0.818 4.304 20.192 1.00 93.19 99 ARG A CA 1
ATOM 759 C C . ARG A 1 99 ? -1.907 5.334 19.894 1.00 93.19 99 ARG A C 1
ATOM 761 O O . ARG A 1 99 ? -2.706 5.634 20.787 1.00 93.19 99 ARG A O 1
ATOM 768 N N . PHE A 1 100 ? -1.902 5.903 18.692 1.00 93.62 100 PHE A N 1
ATOM 769 C CA . PHE A 1 100 ? -2.757 7.030 18.320 1.00 93.62 100 PHE A CA 1
ATOM 770 C C . PHE A 1 100 ? -3.849 6.643 17.327 1.00 93.62 100 PHE A C 1
ATOM 772 O O . PHE A 1 100 ? -4.985 7.053 17.520 1.00 93.62 100 PHE A O 1
ATOM 779 N N . GLY A 1 101 ? -3.557 5.833 16.309 1.00 94.75 101 GLY A N 1
ATOM 780 C CA . GLY A 1 101 ? -4.545 5.398 15.314 1.00 94.75 101 GLY A CA 1
ATOM 781 C C . GLY A 1 101 ? -5.564 4.416 15.894 1.00 94.75 101 GLY A C 1
ATOM 782 O O . GLY A 1 101 ? -6.754 4.726 15.987 1.00 94.75 101 GLY A O 1
ATOM 783 N N . ILE A 1 102 ? -5.096 3.248 16.345 1.00 95.19 102 ILE A N 1
ATOM 784 C CA . ILE A 1 102 ? -5.955 2.226 16.961 1.00 95.19 102 ILE A CA 1
ATOM 785 C C . ILE A 1 102 ? -6.571 2.754 18.254 1.00 95.19 102 ILE A C 1
ATOM 787 O O . ILE A 1 102 ? -7.771 2.575 18.466 1.00 95.19 102 ILE A O 1
ATOM 791 N N . GLY A 1 103 ? -5.789 3.462 19.076 1.00 93.94 103 GLY A N 1
ATOM 792 C CA . GLY A 1 103 ? -6.287 4.075 20.307 1.00 93.94 103 GLY A CA 1
ATOM 793 C C . GLY A 1 103 ? -7.469 5.018 20.057 1.00 93.94 103 GLY A C 1
ATOM 794 O O . GLY A 1 103 ? -8.525 4.875 20.676 1.00 93.94 103 GLY A O 1
ATOM 795 N N . PHE A 1 104 ? -7.339 5.917 19.076 1.00 95.62 104 PHE A N 1
ATOM 796 C CA . PHE A 1 104 ? -8.401 6.843 18.686 1.00 95.62 104 PHE A CA 1
ATOM 797 C C . PHE A 1 104 ? -9.654 6.126 18.172 1.00 95.62 104 PHE A C 1
ATOM 799 O O . PHE A 1 104 ? -10.765 6.456 18.596 1.00 95.62 104 PHE A O 1
ATOM 806 N N . LEU A 1 105 ? -9.509 5.145 17.273 1.00 96.75 105 LEU A N 1
ATOM 807 C CA . LEU A 1 105 ? -10.653 4.383 16.761 1.00 96.75 105 LEU A CA 1
ATOM 808 C C . LEU A 1 105 ? -11.370 3.647 17.892 1.00 96.75 105 LEU A C 1
ATOM 810 O O . LEU A 1 105 ? -12.591 3.746 18.011 1.00 96.75 105 LEU A O 1
ATOM 814 N N . SER A 1 106 ? -10.597 2.991 18.754 1.00 95.25 106 SER A N 1
ATOM 815 C CA . SER A 1 106 ? -11.105 2.197 19.866 1.00 95.25 106 SER A CA 1
ATOM 816 C C . SER A 1 106 ? -11.942 3.007 20.834 1.00 95.25 106 SER A C 1
ATOM 818 O O . SER A 1 106 ? -13.114 2.707 21.043 1.00 95.25 106 SER A O 1
ATOM 820 N N . GLN A 1 107 ? -11.410 4.126 21.305 1.00 93.94 107 GLN A N 1
ATOM 821 C CA . GLN A 1 107 ? -12.135 5.048 22.169 1.00 93.94 107 GLN A CA 1
ATOM 822 C C . GLN A 1 107 ? -13.490 5.494 21.576 1.00 93.94 107 GLN A C 1
ATOM 824 O O . GLN A 1 107 ? -14.523 5.487 22.253 1.00 93.94 107 GLN A O 1
ATOM 829 N N . ASN A 1 108 ? -13.525 5.845 20.286 1.00 96.50 108 ASN A N 1
ATOM 830 C CA . ASN A 1 108 ? -14.758 6.285 19.627 1.00 96.50 108 ASN A CA 1
ATOM 831 C C . ASN A 1 108 ? -15.757 5.133 19.398 1.00 96.50 108 ASN A C 1
ATOM 833 O O . ASN A 1 108 ? -16.972 5.353 19.489 1.00 96.50 108 ASN A O 1
ATOM 837 N N . PHE A 1 109 ? -15.259 3.932 19.096 1.00 96.81 109 PHE A N 1
ATOM 838 C CA . PHE A 1 109 ? -16.058 2.731 18.855 1.00 96.81 109 PHE A CA 1
ATOM 839 C C . PHE A 1 109 ? -16.672 2.179 20.141 1.00 96.81 109 PHE A C 1
ATOM 841 O O . PHE A 1 109 ? -17.873 1.914 20.137 1.00 96.81 109 PHE A O 1
ATOM 848 N N . GLU A 1 110 ? -15.916 2.124 21.242 1.00 95.62 110 GLU A N 1
ATOM 849 C CA . GLU A 1 110 ? -16.423 1.783 22.581 1.00 95.62 110 GLU A CA 1
ATOM 850 C C . GLU A 1 110 ? -17.606 2.677 22.954 1.00 95.62 110 GLU A C 1
ATOM 852 O O . GLU A 1 110 ? -18.704 2.202 23.235 1.00 95.62 110 GLU A O 1
ATOM 857 N N . ARG A 1 111 ? -17.432 3.999 22.830 1.00 95.81 111 ARG A N 1
ATOM 858 C CA . ARG A 1 111 ? -18.498 4.960 23.132 1.00 95.81 111 ARG A CA 1
ATOM 859 C C . ARG A 1 111 ? -19.711 4.795 22.207 1.00 95.81 111 ARG A C 1
ATOM 861 O O . ARG A 1 111 ? -20.844 5.008 22.627 1.00 95.81 111 ARG A O 1
ATOM 868 N N . GLN A 1 112 ? -19.508 4.420 20.940 1.00 97.44 112 GLN A N 1
ATOM 869 C CA . GLN A 1 112 ? -20.617 4.133 20.019 1.00 97.44 112 GLN A CA 1
ATOM 870 C C . GLN A 1 112 ? -21.359 2.837 20.387 1.00 97.44 112 GLN A C 1
ATOM 872 O O . GLN A 1 112 ? -22.579 2.783 20.214 1.00 97.44 112 GLN A O 1
ATOM 877 N N . ALA A 1 113 ? -20.656 1.819 20.880 1.00 96.81 113 ALA A N 1
ATOM 878 C CA . ALA A 1 113 ? -21.256 0.584 21.369 1.00 96.81 113 ALA A CA 1
ATOM 879 C C . ALA A 1 113 ? -22.008 0.799 22.695 1.00 96.81 113 ALA A C 1
ATOM 881 O O . ALA A 1 113 ? -23.130 0.316 22.842 1.00 96.81 113 ALA A O 1
ATOM 882 N N . ASP A 1 114 ? -21.479 1.633 23.593 1.00 97.31 114 ASP A N 1
ATOM 883 C CA . ASP A 1 114 ? -22.169 2.068 24.814 1.00 97.31 114 ASP A CA 1
ATOM 884 C C . ASP A 1 114 ? -23.485 2.776 24.515 1.00 97.31 114 ASP A C 1
ATOM 886 O O . ASP A 1 114 ? -24.510 2.436 25.103 1.00 97.31 114 ASP A O 1
ATOM 890 N N . CYS A 1 115 ? -23.487 3.713 23.556 1.00 96.81 115 CYS A N 1
ATOM 891 C CA . CYS A 1 115 ? -24.724 4.338 23.086 1.00 96.81 115 CYS A CA 1
ATOM 892 C C . CYS A 1 115 ? -25.739 3.285 22.628 1.00 96.81 115 CYS A C 1
ATOM 894 O O . CYS A 1 115 ? -26.921 3.413 22.923 1.00 96.81 115 CYS A O 1
ATOM 896 N N . HIS A 1 116 ? -25.284 2.229 21.948 1.00 96.44 116 HIS A N 1
ATOM 897 C CA . HIS A 1 116 ? -26.174 1.188 21.448 1.00 96.44 116 HIS A CA 1
ATOM 898 C C . HIS A 1 116 ? -26.835 0.368 22.563 1.00 96.44 116 HIS A C 1
ATOM 900 O O . HIS A 1 116 ? -28.007 0.003 22.449 1.00 96.44 116 HIS A O 1
ATOM 906 N N . ALA A 1 117 ? -26.101 0.082 23.641 1.00 97.12 117 ALA A N 1
ATOM 907 C CA . ALA A 1 117 ? -26.660 -0.550 24.833 1.00 97.12 117 ALA A CA 1
ATOM 908 C C . ALA A 1 117 ? -27.613 0.398 25.577 1.00 97.12 117 ALA A C 1
ATOM 910 O O . ALA A 1 117 ? -28.724 0.001 25.938 1.00 97.12 117 ALA A O 1
ATOM 911 N N . PHE A 1 118 ? -27.204 1.660 25.736 1.00 97.06 118 PHE A N 1
ATOM 912 C CA . PHE A 1 118 ? -27.981 2.719 26.377 1.00 97.06 118 PHE A CA 1
ATOM 913 C C . PHE A 1 118 ? -29.345 2.939 25.705 1.00 97.06 118 PHE A C 1
ATOM 915 O O . PHE A 1 118 ? -30.357 2.970 26.399 1.00 97.06 118 PHE A O 1
ATOM 922 N N . GLU A 1 119 ? -29.404 3.010 24.370 1.00 96.00 119 GLU A N 1
ATOM 923 C CA . GLU A 1 119 ? -30.661 3.183 23.618 1.00 96.00 119 GLU A CA 1
ATOM 924 C C . GLU A 1 119 ? -31.677 2.055 23.866 1.00 96.00 119 GLU A C 1
ATOM 926 O O . GLU A 1 119 ? -32.877 2.264 23.711 1.00 96.00 119 GLU A O 1
ATOM 931 N N . ARG A 1 120 ? -31.216 0.851 24.232 1.00 95.62 120 ARG A N 1
ATOM 932 C CA . ARG A 1 120 ? -32.069 -0.341 24.384 1.00 95.62 120 ARG A CA 1
ATOM 933 C C . ARG A 1 120 ? -32.475 -0.634 25.820 1.00 95.62 120 ARG A C 1
ATOM 935 O O . ARG A 1 120 ? -33.560 -1.161 26.051 1.00 95.62 120 ARG A O 1
ATOM 942 N N . HIS A 1 121 ? -31.579 -0.377 26.766 1.00 96.19 121 HIS A N 1
ATOM 943 C CA . HIS A 1 121 ? -31.732 -0.821 28.153 1.00 96.19 121 HIS A CA 1
ATOM 944 C C . HIS A 1 121 ? -31.635 0.324 29.167 1.00 96.19 121 HIS A C 1
ATOM 946 O O . HIS A 1 121 ? -31.753 0.085 30.367 1.00 96.19 121 HIS A O 1
ATOM 952 N N . GLY A 1 122 ? -31.455 1.561 28.699 1.00 94.31 122 GLY A N 1
ATOM 953 C CA . GLY A 1 122 ? -31.206 2.714 29.552 1.00 94.31 122 GLY A CA 1
ATOM 954 C C . GLY A 1 122 ? -29.793 2.711 30.135 1.00 94.31 122 GLY A C 1
ATOM 955 O O . GLY A 1 122 ? -28.963 1.851 29.842 1.00 94.31 122 GLY A O 1
ATOM 956 N N . ILE A 1 123 ? -29.508 3.711 30.967 1.00 95.56 123 ILE A N 1
ATOM 957 C CA . ILE A 1 123 ? -28.161 3.937 31.503 1.00 95.56 123 ILE A CA 1
ATOM 958 C C . ILE A 1 123 ? -27.774 2.943 32.601 1.00 95.56 123 ILE A C 1
ATOM 960 O O . ILE A 1 123 ? -26.651 2.452 32.609 1.00 95.56 123 ILE A O 1
ATOM 964 N N . SER A 1 124 ? -28.701 2.612 33.508 1.00 96.69 124 SER A N 1
ATOM 965 C CA . SER A 1 124 ? -28.367 1.848 34.715 1.00 96.69 124 SER A CA 1
ATOM 966 C C . SER A 1 124 ? -27.741 0.483 34.393 1.00 96.69 124 SER A C 1
ATOM 968 O O . SER A 1 124 ? -26.625 0.257 34.853 1.00 96.69 124 SER A O 1
ATOM 970 N N . PRO A 1 125 ? -28.337 -0.387 33.552 1.00 97.00 125 PRO A N 1
ATOM 971 C CA . PRO A 1 125 ? -27.767 -1.710 33.296 1.00 97.00 125 PRO A CA 1
ATOM 972 C C . PRO A 1 125 ? -26.351 -1.693 32.705 1.00 97.00 125 PRO A C 1
ATOM 974 O O . PRO A 1 125 ? -25.525 -2.515 33.095 1.00 97.00 125 PRO A O 1
ATOM 977 N N . ILE A 1 126 ? -26.048 -0.767 31.786 1.00 96.19 126 ILE A N 1
ATOM 978 C CA . ILE A 1 126 ? -24.714 -0.678 31.172 1.00 96.19 126 ILE A CA 1
ATOM 979 C C . ILE A 1 126 ? -23.694 -0.051 32.130 1.00 96.19 126 ILE A C 1
ATOM 981 O O . ILE A 1 126 ? -22.582 -0.557 32.248 1.00 96.19 126 ILE A O 1
ATOM 985 N N . SER A 1 127 ? -24.069 0.989 32.880 1.00 96.31 127 SER A N 1
ATOM 986 C CA . SER A 1 127 ? -23.177 1.628 33.852 1.00 96.31 127 SER A CA 1
ATOM 987 C C . SER A 1 127 ? -22.804 0.686 34.995 1.00 96.31 127 SER A C 1
ATOM 989 O O . SER A 1 127 ? -21.629 0.584 35.341 1.00 96.31 127 SER A O 1
ATOM 991 N N . THR A 1 128 ? -23.769 -0.052 35.555 1.00 96.62 128 THR A N 1
ATOM 992 C CA . THR A 1 128 ? -23.490 -1.014 36.632 1.00 96.62 128 THR A CA 1
ATOM 993 C C . THR A 1 128 ? -22.634 -2.178 36.129 1.00 96.62 128 THR A C 1
ATOM 995 O O . THR A 1 128 ? -21.693 -2.581 36.813 1.00 96.62 128 THR A O 1
ATOM 998 N N . ALA A 1 129 ? -22.882 -2.665 34.906 1.00 95.62 129 ALA A N 1
ATOM 999 C CA . ALA A 1 129 ? -22.051 -3.692 34.282 1.00 95.62 129 ALA A CA 1
ATOM 1000 C C . ALA A 1 129 ? -20.598 -3.225 34.082 1.00 95.62 129 ALA A C 1
ATOM 1002 O O . ALA A 1 129 ? -19.677 -3.950 34.453 1.00 95.62 129 ALA A O 1
ATOM 1003 N N . LEU A 1 130 ? -20.380 -2.010 33.563 1.00 94.00 130 LEU A N 1
ATOM 1004 C CA . LEU A 1 130 ? -19.037 -1.445 33.390 1.00 94.00 130 LEU A CA 1
ATOM 1005 C C . LEU A 1 130 ? -18.300 -1.307 34.731 1.00 94.00 130 LEU A C 1
ATOM 1007 O O . LEU A 1 130 ? -17.142 -1.706 34.836 1.00 94.00 130 LEU A O 1
ATOM 1011 N N . MET A 1 131 ? -18.974 -0.829 35.781 1.00 94.88 131 MET A N 1
ATOM 1012 C CA . MET A 1 131 ? -18.375 -0.743 37.120 1.00 94.88 131 MET A CA 1
ATOM 1013 C C . MET A 1 131 ? -18.002 -2.120 37.680 1.00 94.88 131 MET A C 1
ATOM 1015 O O . MET A 1 131 ? -16.924 -2.277 38.251 1.00 94.88 131 MET A O 1
ATOM 1019 N N . LYS A 1 132 ? -18.841 -3.144 37.469 1.00 94.44 132 LYS A N 1
ATOM 1020 C CA . LYS A 1 132 ? -18.516 -4.531 37.843 1.00 94.44 132 LYS A CA 1
ATOM 1021 C C . LYS A 1 132 ? -17.313 -5.068 37.074 1.00 94.44 132 LYS A C 1
ATOM 1023 O O . LYS A 1 132 ? -16.457 -5.700 37.683 1.00 94.44 132 LYS A O 1
ATOM 1028 N N . VAL A 1 133 ? -17.210 -4.794 35.773 1.00 91.56 133 VAL A N 1
ATOM 1029 C CA . VAL A 1 133 ? -16.023 -5.148 34.975 1.00 91.56 133 VAL A CA 1
ATOM 1030 C C . VAL A 1 133 ? -14.770 -4.476 35.546 1.00 91.56 133 VAL A C 1
ATOM 1032 O O . VAL A 1 133 ? -13.747 -5.145 35.685 1.00 91.56 133 VAL A O 1
ATOM 1035 N N . SER A 1 134 ? -14.850 -3.200 35.937 1.00 90.81 134 SER A N 1
ATOM 1036 C CA . SER A 1 134 ? -13.748 -2.484 36.599 1.00 90.81 134 SER A CA 1
ATOM 1037 C C . SER A 1 134 ? -13.310 -3.189 37.882 1.00 90.81 134 SER A C 1
ATOM 1039 O O . SER A 1 134 ? -12.136 -3.515 38.043 1.00 90.81 134 SER A O 1
ATOM 1041 N N . LEU A 1 135 ? -14.275 -3.477 38.764 1.00 92.06 135 LEU A N 1
ATOM 1042 C CA . LEU A 1 135 ? -14.046 -4.112 40.063 1.00 92.06 135 LEU A CA 1
ATOM 1043 C C . LEU A 1 135 ? -13.428 -5.507 39.916 1.00 92.06 135 LEU A C 1
ATOM 1045 O O . LEU A 1 135 ? -12.448 -5.819 40.584 1.00 92.06 135 LEU A O 1
ATOM 1049 N N . LEU A 1 136 ? -13.970 -6.335 39.019 1.00 91.50 136 LEU A N 1
ATOM 1050 C CA . LEU A 1 136 ? -13.509 -7.710 38.812 1.00 91.50 136 LEU A CA 1
ATOM 1051 C C . LEU A 1 136 ? -12.097 -7.789 38.225 1.00 91.50 136 LEU A C 1
ATOM 1053 O O . LEU A 1 136 ? -11.385 -8.753 38.491 1.00 91.50 136 LEU A O 1
ATOM 1057 N N . ASN A 1 137 ? -11.698 -6.800 37.424 1.00 89.12 137 ASN A N 1
ATOM 1058 C CA . ASN A 1 137 ? -10.368 -6.750 36.818 1.00 89.12 137 ASN A CA 1
ATOM 1059 C C . ASN A 1 137 ? -9.366 -5.901 37.624 1.00 89.12 137 ASN A C 1
ATOM 1061 O O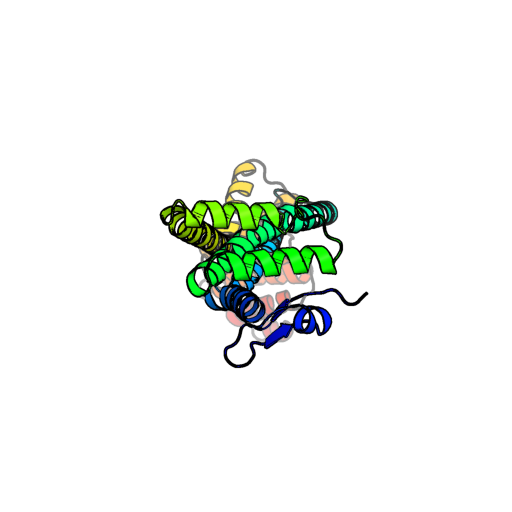 . ASN A 1 137 ? -8.221 -5.771 37.198 1.00 89.12 137 ASN A O 1
ATOM 1065 N N . GLY A 1 138 ? -9.773 -5.314 38.758 1.00 88.06 138 GLY A N 1
ATOM 1066 C CA . GLY A 1 138 ? -8.914 -4.437 39.562 1.00 88.06 138 GLY A CA 1
ATOM 1067 C C . GLY A 1 138 ? -8.490 -3.156 38.835 1.00 88.06 138 GLY A C 1
ATOM 1068 O O . GLY A 1 138 ? -7.416 -2.623 39.101 1.00 88.06 138 GLY A O 1
ATOM 1069 N N . ILE A 1 139 ? -9.303 -2.682 37.889 1.00 86.12 139 ILE A N 1
ATOM 1070 C CA . ILE A 1 139 ? -9.030 -1.479 37.095 1.00 86.12 139 ILE A CA 1
ATOM 1071 C C . ILE A 1 139 ? -9.625 -0.274 37.826 1.00 86.12 139 ILE A C 1
ATOM 1073 O O . ILE A 1 139 ? -10.786 -0.318 38.243 1.00 86.12 139 ILE A O 1
ATOM 1077 N N . ASN A 1 140 ? -8.853 0.808 37.960 1.00 87.12 140 ASN A N 1
ATOM 1078 C CA . ASN A 1 140 ? -9.361 2.075 38.478 1.00 87.12 140 ASN A CA 1
ATOM 1079 C C . ASN A 1 140 ? -10.373 2.680 37.475 1.00 87.12 140 ASN A C 1
ATOM 1081 O O . ASN A 1 140 ? -9.979 2.961 36.340 1.00 87.12 140 ASN A O 1
ATOM 1085 N N . PRO A 1 141 ? -11.646 2.910 37.861 1.00 84.56 141 PRO A N 1
ATOM 1086 C CA . PRO A 1 141 ? -12.674 3.432 36.956 1.00 84.56 141 PRO A CA 1
ATOM 1087 C C . PRO A 1 141 ? -12.354 4.801 36.340 1.00 84.56 141 PRO A C 1
ATOM 1089 O O . PRO A 1 141 ? -12.830 5.099 35.242 1.00 84.56 141 PRO A O 1
ATOM 1092 N N . GLU A 1 142 ? -11.570 5.627 37.036 1.00 83.38 142 GLU A N 1
ATOM 1093 C CA . GLU A 1 142 ? -11.185 6.975 36.597 1.00 83.38 142 GLU A CA 1
ATOM 1094 C C . GLU A 1 142 ? -9.943 6.978 35.702 1.00 83.38 142 GLU A C 1
ATOM 1096 O O . GLU A 1 142 ? -9.644 7.979 35.052 1.00 83.38 142 GLU A O 1
ATOM 1101 N N . GLN A 1 143 ? -9.202 5.869 35.658 1.00 82.38 143 GLN A N 1
ATOM 1102 C CA . GLN A 1 143 ? -7.963 5.799 34.903 1.00 82.38 143 GLN A CA 1
ATOM 1103 C C . GLN A 1 143 ? -8.245 5.533 33.423 1.00 82.38 143 GLN A C 1
ATOM 1105 O O . GLN A 1 143 ? -8.777 4.489 33.041 1.00 82.38 143 GLN A O 1
ATOM 1110 N N . ASP A 1 144 ? -7.811 6.463 32.579 1.00 76.19 144 ASP A N 1
ATOM 1111 C CA . ASP A 1 144 ? -7.806 6.272 31.135 1.00 76.19 144 ASP A CA 1
ATOM 1112 C C . ASP A 1 144 ? -6.714 5.279 30.711 1.00 76.19 144 ASP A C 1
ATOM 1114 O O . ASP A 1 144 ? -5.590 5.285 31.220 1.00 76.19 144 ASP A O 1
ATOM 1118 N N . ASN A 1 145 ? -7.027 4.461 29.704 1.00 80.00 145 ASN A N 1
ATOM 1119 C CA . ASN A 1 145 ? -6.044 3.666 28.977 1.00 80.00 145 ASN A CA 1
ATOM 1120 C C . ASN A 1 145 ? -5.847 4.257 27.571 1.00 80.00 145 ASN A C 1
ATOM 1122 O O . ASN A 1 145 ? -6.700 4.955 27.022 1.00 80.00 145 ASN A O 1
ATOM 1126 N N . TRP A 1 146 ? -4.723 3.954 26.928 1.00 77.69 146 TRP A N 1
ATOM 1127 C CA . TRP A 1 146 ? -4.419 4.469 25.597 1.00 77.69 146 TRP A CA 1
ATOM 1128 C C . TRP A 1 146 ? -5.445 4.054 24.524 1.00 77.69 146 TRP A C 1
ATOM 1130 O O . TRP A 1 146 ? -5.619 4.789 23.554 1.00 77.69 146 TRP A O 1
ATOM 1140 N N . HIS A 1 147 ? -6.132 2.916 24.700 1.00 80.31 147 HIS A N 1
ATOM 1141 C CA . HIS A 1 147 ? -7.125 2.365 23.764 1.00 80.31 147 HIS A CA 1
ATOM 1142 C C . HIS A 1 147 ? -8.553 2.278 24.310 1.00 80.31 147 HIS A C 1
ATOM 1144 O O . HIS A 1 147 ? -9.474 1.986 23.550 1.00 80.31 147 HIS A O 1
ATOM 1150 N N . HIS A 1 148 ? -8.774 2.575 25.588 1.00 76.56 148 HIS A N 1
ATOM 1151 C CA . HIS A 1 148 ? -10.109 2.627 26.171 1.00 76.56 148 HIS A CA 1
ATOM 1152 C C . HIS A 1 148 ? -10.257 3.919 26.957 1.00 76.56 148 HIS A C 1
ATOM 1154 O O . HIS A 1 148 ? -9.389 4.262 27.757 1.00 76.56 148 HIS A O 1
ATOM 1160 N N . TYR A 1 149 ? -11.370 4.617 26.739 1.00 80.75 149 TYR A N 1
ATOM 1161 C CA . TYR A 1 149 ? -11.793 5.645 27.680 1.00 80.75 149 TYR A CA 1
ATOM 1162 C C . TYR A 1 149 ? -11.969 5.015 29.060 1.00 80.75 149 TYR A C 1
ATOM 1164 O O . TYR A 1 149 ? -12.462 3.883 29.150 1.00 80.75 149 TYR A O 1
ATOM 1172 N N . GLY A 1 150 ? -11.605 5.754 30.107 1.00 84.19 150 GLY A N 1
ATOM 1173 C CA . GLY A 1 150 ? -11.902 5.380 31.480 1.00 84.19 150 GLY A CA 1
ATOM 1174 C C . GLY A 1 150 ? -13.388 5.067 31.631 1.00 84.19 150 GLY A C 1
ATOM 1175 O O . GLY A 1 150 ? -14.253 5.667 30.978 1.00 84.19 150 GLY A O 1
ATOM 1176 N N . ILE A 1 151 ? -13.698 4.087 32.473 1.00 89.31 151 ILE A N 1
ATOM 1177 C CA . ILE A 1 151 ? -15.074 3.621 32.671 1.00 89.31 151 ILE A CA 1
ATOM 1178 C C . ILE A 1 151 ? -15.958 4.770 33.159 1.00 89.31 151 ILE A C 1
ATOM 1180 O O . ILE A 1 151 ? -17.064 4.946 32.643 1.00 89.31 151 ILE A O 1
ATOM 1184 N N . GLN A 1 152 ? -15.439 5.610 34.057 1.00 91.75 152 GLN A N 1
ATOM 1185 C CA . GLN A 1 152 ? -16.149 6.789 34.537 1.00 91.75 152 GLN A CA 1
ATOM 1186 C C . GLN A 1 152 ? -16.473 7.752 33.389 1.00 91.75 152 GLN A C 1
ATOM 1188 O O . GLN A 1 152 ? -17.625 8.135 33.214 1.00 91.75 152 GLN A O 1
ATOM 1193 N N . GLN A 1 153 ? -15.510 8.038 32.509 1.00 93.00 153 GLN A N 1
ATOM 1194 C CA . GLN A 1 153 ? -15.719 8.926 31.363 1.00 93.00 153 GLN A CA 1
ATOM 1195 C C . GLN A 1 153 ? -16.786 8.397 30.384 1.00 93.00 153 GLN A C 1
ATOM 1197 O O . GLN A 1 153 ? -17.538 9.175 29.785 1.00 93.00 153 GLN A O 1
ATOM 1202 N N . ARG A 1 154 ? -16.869 7.072 30.202 1.00 95.00 154 ARG A N 1
ATOM 1203 C CA . ARG A 1 154 ? -17.921 6.431 29.391 1.00 95.00 154 ARG A CA 1
ATOM 1204 C C . ARG A 1 154 ? -19.294 6.632 30.030 1.00 95.00 154 ARG A C 1
ATOM 1206 O O . ARG A 1 154 ? -20.230 7.050 29.346 1.00 95.00 154 ARG A O 1
ATOM 1213 N N . ILE A 1 155 ? -19.400 6.400 31.337 1.00 95.38 155 ILE A N 1
ATOM 1214 C CA . ILE A 1 155 ? -20.634 6.584 32.114 1.00 95.38 155 ILE A CA 1
ATOM 1215 C C . ILE A 1 155 ? -21.063 8.059 32.132 1.00 95.38 155 ILE A C 1
ATOM 1217 O O . ILE A 1 155 ? -22.244 8.359 31.932 1.00 95.38 155 ILE A O 1
ATOM 1221 N N . ASP A 1 156 ? -20.125 8.989 32.289 1.00 95.69 156 ASP A N 1
ATOM 1222 C CA . ASP A 1 156 ? -20.384 10.430 32.266 1.00 95.69 156 ASP A CA 1
ATOM 1223 C C . ASP A 1 156 ? -20.939 10.867 30.910 1.00 95.69 156 ASP A C 1
ATOM 1225 O O . ASP A 1 156 ? -21.913 11.619 30.836 1.00 95.69 156 ASP A O 1
ATOM 1229 N N . PHE A 1 157 ? -20.380 10.345 29.814 1.00 96.19 157 PHE A N 1
ATOM 1230 C CA . PHE A 1 157 ? -20.892 10.626 28.478 1.00 96.19 157 PHE A CA 1
ATOM 1231 C C . PHE A 1 157 ? -22.333 10.129 28.287 1.00 96.19 157 PHE A C 1
ATOM 1233 O O . PHE A 1 157 ? -23.162 10.850 27.725 1.00 96.19 157 PHE A O 1
ATOM 1240 N N . LEU A 1 158 ? -22.664 8.931 28.779 1.00 97.06 158 LEU A N 1
ATOM 1241 C CA . LEU A 1 158 ? -24.043 8.432 28.759 1.00 97.06 158 LEU A CA 1
ATOM 1242 C C . LEU A 1 158 ? -24.969 9.288 29.632 1.00 97.06 158 LEU A C 1
ATOM 1244 O O . LEU A 1 158 ? -26.095 9.577 29.232 1.00 97.06 158 LEU A O 1
ATOM 1248 N N . SER A 1 159 ? -24.481 9.761 30.779 1.00 97.00 159 SER A N 1
ATOM 1249 C CA . SER A 1 159 ? -25.221 10.667 31.667 1.00 97.00 159 SER A CA 1
ATOM 1250 C C . SER A 1 159 ? -25.506 12.014 30.996 1.00 97.00 159 SER A C 1
ATOM 1252 O O . SER A 1 159 ? -26.592 12.575 31.151 1.00 97.00 159 SER A O 1
ATOM 1254 N N . ILE A 1 160 ? -24.568 12.520 30.188 1.00 96.88 160 ILE A N 1
ATOM 1255 C CA . ILE A 1 160 ? -24.788 13.689 29.327 1.00 96.88 160 ILE A CA 1
ATOM 1256 C C . ILE A 1 160 ? -25.856 13.378 28.273 1.00 96.88 160 ILE A C 1
ATOM 1258 O O . ILE A 1 160 ? -26.752 14.195 28.077 1.00 96.88 160 ILE A O 1
ATOM 1262 N N . CYS A 1 161 ? -25.801 12.211 27.624 1.00 96.31 161 CYS A N 1
ATOM 1263 C CA . CYS A 1 161 ? -26.793 11.810 26.620 1.00 96.31 161 CYS A CA 1
ATOM 1264 C C . CYS A 1 161 ? -28.203 11.655 27.206 1.00 96.31 161 CYS A C 1
ATOM 1266 O O . CYS A 1 161 ? -29.172 11.980 26.528 1.00 96.31 161 CYS A O 1
ATOM 1268 N N . LEU A 1 162 ? -28.323 11.218 28.464 1.00 96.12 162 LEU A N 1
ATOM 1269 C CA . LEU A 1 162 ? -29.603 11.151 29.174 1.00 96.12 162 LEU A CA 1
ATOM 1270 C C . LEU A 1 162 ? -30.230 12.544 29.346 1.00 96.12 162 LEU A C 1
ATOM 1272 O O . LEU A 1 162 ? -31.434 12.701 29.176 1.00 96.12 162 LEU A O 1
ATOM 1276 N N . LYS A 1 163 ? -29.413 13.559 29.659 1.00 96.56 163 LYS A N 1
ATOM 1277 C CA . LYS A 1 163 ? -29.862 14.956 29.811 1.00 96.56 163 LYS A CA 1
ATOM 1278 C C . LYS A 1 163 ? -30.063 15.665 28.467 1.00 96.56 163 LYS A C 1
ATOM 1280 O O . LYS A 1 163 ? -30.879 16.575 28.374 1.00 96.56 163 LYS A O 1
ATOM 1285 N N . LYS A 1 164 ? -29.278 15.290 27.454 1.00 96.75 164 LYS A N 1
ATOM 1286 C CA . LYS A 1 164 ? -29.199 15.921 26.129 1.00 96.75 164 LYS A CA 1
ATOM 1287 C C . LYS A 1 164 ? -29.168 14.852 25.028 1.00 96.75 164 LYS A C 1
ATOM 1289 O O . LYS A 1 164 ? -28.078 14.501 24.551 1.00 96.75 164 LYS A O 1
ATOM 1294 N N . PRO A 1 165 ? -30.333 14.319 24.611 1.00 94.06 165 PRO A N 1
ATOM 1295 C CA . PRO A 1 165 ? -30.415 13.234 23.630 1.00 94.06 165 PRO A CA 1
ATOM 1296 C C . PRO A 1 165 ? -29.740 13.552 22.288 1.00 94.06 165 PRO A C 1
ATOM 1298 O O . PRO A 1 165 ? -29.258 12.653 21.596 1.00 94.06 165 PRO A O 1
ATOM 1301 N N . GLU A 1 166 ? -29.621 14.832 21.920 1.00 96.44 166 GLU A N 1
ATOM 1302 C CA . GLU A 1 166 ? -28.942 15.261 20.697 1.00 96.44 166 GLU A CA 1
ATOM 1303 C C . GLU A 1 166 ? -27.447 14.895 20.665 1.00 96.44 166 GLU A C 1
ATOM 1305 O O . GLU A 1 166 ? -26.863 14.745 19.585 1.00 96.44 166 GLU A O 1
ATOM 1310 N N . MET A 1 167 ? -26.811 14.713 21.829 1.00 96.56 167 MET A N 1
ATOM 1311 C CA . MET A 1 167 ? -25.392 14.352 21.930 1.00 96.56 167 MET A CA 1
ATOM 1312 C C . MET A 1 167 ? -25.117 12.939 21.409 1.00 96.56 167 MET A C 1
ATOM 1314 O O . MET A 1 167 ? -24.054 12.693 20.829 1.00 96.56 167 MET A O 1
ATOM 1318 N N . LEU A 1 168 ? -26.099 12.041 21.514 1.00 95.38 168 LEU A N 1
ATOM 1319 C CA . LEU A 1 168 ? -26.012 10.682 20.991 1.00 95.38 168 LEU A CA 1
ATOM 1320 C C . LEU A 1 168 ? -25.917 10.689 19.459 1.00 95.38 168 LEU A C 1
ATOM 1322 O O . LEU A 1 168 ? -24.993 10.113 18.875 1.00 95.38 168 LEU A O 1
ATOM 1326 N N . GLN A 1 169 ? -26.808 11.434 18.799 1.00 95.19 169 GLN A N 1
ATOM 1327 C CA . GLN A 1 169 ? -26.799 11.569 17.339 1.00 95.19 169 GLN A CA 1
ATOM 1328 C C . GLN A 1 169 ? -25.542 12.289 16.838 1.00 95.19 169 GLN A C 1
ATOM 1330 O O . GLN A 1 169 ? -24.962 11.898 15.820 1.00 95.19 169 GLN A O 1
ATOM 1335 N N . LYS A 1 170 ? -25.059 13.301 17.572 1.00 97.19 170 LYS A N 1
ATOM 1336 C CA . LYS A 1 170 ? -23.778 13.960 17.268 1.00 97.19 170 LYS A CA 1
ATOM 1337 C C . LYS A 1 170 ? -22.609 12.973 17.309 1.00 97.19 170 LYS A C 1
ATOM 1339 O O . LYS A 1 170 ? -21.773 13.001 16.402 1.00 97.19 170 LYS A O 1
ATOM 1344 N N . HIS A 1 171 ? -22.559 12.078 18.300 1.00 97.19 171 HIS A N 1
ATOM 1345 C CA . HIS A 1 171 ? -21.507 11.058 18.385 1.00 97.19 171 HIS A CA 1
ATOM 1346 C C . HIS A 1 171 ? -21.605 10.032 17.254 1.00 97.19 171 HIS A C 1
ATOM 1348 O O . HIS A 1 171 ? -20.605 9.728 16.606 1.00 97.19 171 HIS A O 1
ATOM 1354 N N . HIS A 1 172 ? -22.807 9.564 16.914 1.00 96.50 172 HIS A N 1
ATOM 1355 C CA . HIS A 1 172 ? -22.996 8.689 15.754 1.00 96.50 172 HIS A CA 1
ATOM 1356 C C . HIS A 1 172 ? -22.514 9.325 14.443 1.00 96.50 172 HIS A C 1
ATOM 1358 O O . HIS A 1 172 ? -21.777 8.683 13.692 1.00 96.50 172 HIS A O 1
ATOM 1364 N N . ARG A 1 173 ? -22.841 10.603 14.201 1.00 97.31 173 ARG A N 1
ATOM 1365 C CA . ARG A 1 173 ? -22.347 11.357 13.035 1.00 97.31 173 ARG A CA 1
ATOM 1366 C C . ARG A 1 173 ? -20.830 11.552 13.063 1.00 97.31 173 ARG A C 1
ATOM 1368 O O . ARG A 1 173 ? -20.189 11.503 12.017 1.00 97.31 173 ARG A O 1
ATOM 1375 N N . ARG A 1 174 ? -20.231 11.769 14.238 1.00 97.44 174 ARG A N 1
ATOM 1376 C CA . ARG A 1 174 ? -18.768 11.836 14.402 1.00 97.44 174 ARG A CA 1
ATOM 1377 C C . ARG A 1 174 ? -18.111 10.525 13.977 1.00 97.44 174 ARG A C 1
ATOM 1379 O O . ARG A 1 174 ? -17.211 10.557 13.147 1.00 97.44 174 ARG A O 1
ATOM 1386 N N . VAL A 1 175 ? -18.583 9.389 14.484 1.00 98.00 175 VAL A N 1
ATOM 1387 C CA . VAL A 1 175 ? -18.014 8.077 14.140 1.00 98.00 175 VAL A CA 1
ATOM 1388 C C . VAL A 1 175 ? -18.234 7.732 12.669 1.00 98.00 175 VAL A C 1
ATOM 1390 O O . VAL A 1 175 ? -17.341 7.174 12.040 1.00 98.00 175 VAL A O 1
ATOM 1393 N N . PHE A 1 176 ? -19.375 8.109 12.087 1.00 97.62 176 PHE A N 1
ATOM 1394 C CA . PHE A 1 176 ? -19.589 7.975 10.646 1.00 97.62 176 PHE A CA 1
ATOM 1395 C C . PHE A 1 176 ? -18.552 8.767 9.834 1.00 97.62 176 PHE A C 1
ATOM 1397 O O . PHE A 1 176 ? -17.955 8.216 8.916 1.00 97.62 176 PHE A O 1
ATOM 1404 N N . ARG A 1 177 ? -18.269 10.023 10.209 1.00 98.25 177 ARG A N 1
ATOM 1405 C CA . ARG A 1 177 ? -17.217 10.826 9.561 1.00 98.25 177 ARG A CA 1
ATOM 1406 C C . ARG A 1 177 ? -15.831 10.200 9.707 1.00 98.25 177 ARG A C 1
ATOM 1408 O O . ARG A 1 177 ? -15.095 10.174 8.734 1.00 98.25 177 ARG A O 1
ATOM 1415 N N . ILE A 1 178 ? -15.496 9.655 10.879 1.00 97.69 178 ILE A N 1
ATOM 1416 C CA . ILE A 1 178 ? -14.228 8.934 11.093 1.00 97.69 178 ILE A CA 1
ATOM 1417 C C . ILE A 1 178 ? -14.117 7.750 10.123 1.00 97.69 178 ILE A C 1
ATOM 1419 O O . ILE A 1 178 ? -13.118 7.614 9.427 1.00 97.69 178 ILE A O 1
ATOM 1423 N N . LYS A 1 179 ? -15.172 6.934 10.024 1.00 97.75 179 LYS A N 1
ATOM 1424 C CA . LYS A 1 179 ? -15.244 5.791 9.102 1.00 97.75 179 LYS A CA 1
ATOM 1425 C C . LYS A 1 179 ? -15.100 6.213 7.637 1.00 97.75 179 LYS A C 1
ATOM 1427 O O . LYS A 1 179 ? -14.361 5.576 6.893 1.00 97.75 179 LYS A O 1
ATOM 1432 N N . LEU A 1 180 ? -15.760 7.303 7.242 1.00 98.00 180 LEU A N 1
ATOM 1433 C CA . LEU A 1 180 ? -15.641 7.871 5.899 1.00 98.00 180 LEU A CA 1
ATOM 1434 C C . LEU A 1 180 ? -14.206 8.325 5.605 1.00 98.00 180 LEU A C 1
ATOM 1436 O O . LEU A 1 180 ? -13.680 7.997 4.549 1.00 98.00 180 LEU A O 1
ATOM 1440 N N . VAL A 1 181 ? -13.558 9.018 6.546 1.00 97.12 181 VAL A N 1
ATOM 1441 C CA . VAL A 1 181 ? -12.154 9.434 6.411 1.00 97.12 181 VAL A CA 1
ATOM 1442 C C . VAL A 1 181 ? -11.242 8.220 6.246 1.00 97.12 181 VAL A C 1
ATOM 1444 O O . VAL A 1 181 ? -10.426 8.219 5.334 1.00 97.12 181 VAL A O 1
ATOM 1447 N N . CYS A 1 182 ? -11.411 7.158 7.042 1.00 96.50 182 CYS A N 1
ATOM 1448 C CA . CYS A 1 182 ? -10.640 5.921 6.867 1.00 96.50 182 CYS A CA 1
ATOM 1449 C C . CYS A 1 182 ? -10.814 5.317 5.463 1.00 96.50 182 CYS A C 1
ATOM 1451 O O . CYS A 1 182 ? -9.832 4.902 4.854 1.00 96.50 182 CYS A O 1
ATOM 1453 N N . ALA A 1 183 ? -12.043 5.283 4.938 1.00 97.12 183 ALA A N 1
ATOM 1454 C CA . ALA A 1 183 ? -12.314 4.750 3.603 1.00 97.12 183 ALA A CA 1
ATOM 1455 C C . ALA A 1 183 ? -11.694 5.616 2.493 1.00 97.12 183 ALA A C 1
ATOM 1457 O O . ALA A 1 183 ? -11.068 5.085 1.581 1.00 97.12 183 ALA A O 1
ATOM 1458 N N . VAL A 1 184 ? -11.825 6.943 2.590 1.00 98.12 184 VAL A N 1
ATOM 1459 C CA . VAL A 1 184 ? -11.233 7.886 1.628 1.00 98.12 184 VAL A CA 1
ATOM 1460 C C . VAL A 1 184 ? -9.709 7.816 1.655 1.00 98.12 184 VAL A C 1
ATOM 1462 O O . VAL A 1 184 ? -9.096 7.794 0.594 1.00 98.12 184 VAL A O 1
ATOM 1465 N N . LEU A 1 185 ? -9.096 7.734 2.840 1.00 97.31 185 LEU A N 1
ATOM 1466 C CA . LEU A 1 185 ? -7.646 7.575 2.975 1.00 97.31 185 LEU A CA 1
ATOM 1467 C C . LEU A 1 185 ? -7.159 6.286 2.313 1.00 97.31 185 LEU A C 1
ATOM 1469 O O . LEU A 1 185 ? -6.187 6.324 1.568 1.00 97.31 185 LEU A O 1
ATOM 1473 N N . LEU A 1 186 ? -7.858 5.169 2.531 1.00 97.69 186 LEU A N 1
ATOM 1474 C CA . LEU A 1 186 ? -7.508 3.899 1.904 1.00 97.69 186 LEU A CA 1
ATOM 1475 C C . LEU A 1 186 ? -7.607 3.971 0.374 1.00 97.69 186 LEU A C 1
ATOM 1477 O O . LEU A 1 186 ? -6.664 3.598 -0.315 1.00 97.69 186 LEU A O 1
ATOM 1481 N N . VAL A 1 187 ? -8.721 4.476 -0.165 1.00 98.31 187 VAL A N 1
ATOM 1482 C CA . VAL A 1 187 ? -8.898 4.626 -1.622 1.00 98.31 187 VAL A CA 1
ATOM 1483 C C . VAL A 1 187 ? -7.861 5.586 -2.207 1.00 98.31 187 VAL A C 1
ATOM 1485 O O . VAL A 1 187 ? -7.305 5.315 -3.268 1.00 98.31 187 VAL A O 1
ATOM 1488 N N . GLY A 1 188 ? -7.567 6.682 -1.506 1.00 98.19 188 GLY A N 1
ATOM 1489 C CA . GLY A 1 188 ? -6.542 7.642 -1.900 1.00 98.19 188 GLY A CA 1
ATOM 1490 C C . GLY A 1 188 ? -5.149 7.018 -1.953 1.00 98.19 188 GLY A C 1
ATOM 1491 O O . GLY A 1 188 ? -4.442 7.222 -2.934 1.00 98.19 188 GLY A O 1
ATOM 1492 N N . LEU A 1 189 ? -4.774 6.217 -0.951 1.00 97.69 189 LEU A N 1
ATOM 1493 C CA . LEU A 1 189 ? -3.492 5.507 -0.932 1.00 97.69 189 LEU A CA 1
ATOM 1494 C C . LEU A 1 189 ? -3.403 4.442 -2.024 1.00 97.69 189 LEU A C 1
ATOM 1496 O O . LEU A 1 189 ? -2.396 4.396 -2.720 1.00 97.69 189 LEU A O 1
ATOM 1500 N N . LEU A 1 190 ? -4.457 3.650 -2.236 1.00 97.31 190 LEU A N 1
ATOM 1501 C CA . LEU A 1 190 ? -4.511 2.676 -3.333 1.00 97.31 190 LEU A CA 1
ATOM 1502 C C . LEU A 1 190 ? -4.340 3.362 -4.695 1.00 97.31 190 LEU A C 1
ATOM 1504 O O . LEU A 1 190 ? -3.542 2.924 -5.522 1.00 97.31 190 LEU A O 1
ATOM 1508 N N . GLY A 1 191 ? -5.054 4.470 -4.916 1.00 97.31 191 GLY A N 1
ATOM 1509 C CA . GLY A 1 191 ? -4.919 5.273 -6.128 1.00 97.31 191 GLY A CA 1
ATOM 1510 C C . GLY A 1 191 ? -3.518 5.868 -6.282 1.00 97.31 191 GLY A C 1
ATOM 1511 O O . GLY A 1 191 ? -2.951 5.826 -7.371 1.00 97.31 191 GLY A O 1
ATOM 1512 N N . ALA A 1 192 ? -2.931 6.372 -5.195 1.00 96.19 192 ALA A N 1
ATOM 1513 C CA . ALA A 1 192 ? -1.576 6.912 -5.195 1.00 96.19 192 ALA A CA 1
ATOM 1514 C C . ALA A 1 192 ? -0.531 5.831 -5.501 1.00 96.19 192 ALA A C 1
ATOM 1516 O O . ALA A 1 192 ? 0.334 6.065 -6.339 1.00 96.19 192 ALA A O 1
ATOM 1517 N N . ASN A 1 193 ? -0.641 4.644 -4.897 1.00 95.81 193 ASN A N 1
ATOM 1518 C CA . ASN A 1 193 ? 0.209 3.489 -5.188 1.00 95.81 193 ASN A CA 1
ATOM 1519 C C . ASN A 1 193 ? 0.125 3.091 -6.662 1.00 95.81 193 ASN A C 1
ATOM 1521 O O . ASN A 1 193 ? 1.148 2.995 -7.335 1.00 95.81 193 ASN A O 1
ATOM 1525 N N . TYR A 1 194 ? -1.092 2.949 -7.189 1.00 95.25 194 TYR A N 1
ATOM 1526 C CA . TYR A 1 194 ? -1.308 2.625 -8.597 1.00 95.25 194 TYR A CA 1
ATOM 1527 C C . TYR A 1 194 ? -0.668 3.661 -9.539 1.00 95.25 194 TYR A C 1
ATOM 1529 O O . TYR A 1 194 ? 0.032 3.300 -10.485 1.00 95.25 194 TYR A O 1
ATOM 1537 N N . MET A 1 195 ? -0.848 4.956 -9.257 1.00 94.69 195 MET A N 1
ATOM 1538 C CA . MET A 1 195 ? -0.223 6.035 -10.032 1.00 94.69 195 MET A CA 1
ATOM 1539 C C . MET A 1 195 ? 1.304 6.007 -9.933 1.00 94.69 195 MET A C 1
ATOM 1541 O O . MET A 1 195 ? 1.988 6.228 -10.931 1.00 94.69 195 MET A O 1
ATOM 1545 N N . LEU A 1 196 ? 1.844 5.713 -8.752 1.00 93.06 196 LEU A N 1
ATOM 1546 C CA . LEU A 1 196 ? 3.280 5.684 -8.494 1.00 93.06 196 LEU A CA 1
ATOM 1547 C C . LEU A 1 196 ? 3.990 4.553 -9.245 1.00 93.06 196 LEU A C 1
ATOM 1549 O O . LEU A 1 196 ? 5.117 4.720 -9.708 1.00 93.06 196 LEU A O 1
ATOM 1553 N N . SER A 1 197 ? 3.305 3.423 -9.412 1.00 89.12 197 SER A N 1
ATOM 1554 C CA . SER A 1 197 ? 3.785 2.280 -10.189 1.00 89.12 197 SER A CA 1
ATOM 1555 C C . SER A 1 197 ? 3.584 2.431 -11.702 1.00 89.12 197 SER A C 1
ATOM 1557 O O . SER A 1 197 ? 4.125 1.620 -12.459 1.00 89.12 197 SER A O 1
ATOM 1559 N N . SER A 1 198 ? 2.839 3.447 -12.154 1.00 92.44 198 SER A N 1
ATOM 1560 C CA . SER A 1 198 ? 2.530 3.652 -13.572 1.00 92.44 198 SER A CA 1
ATOM 1561 C C . SER A 1 198 ? 3.750 4.083 -14.388 1.00 92.44 198 SER A C 1
ATOM 1563 O O . SER A 1 198 ? 4.563 4.905 -13.955 1.00 92.44 198 SER A O 1
ATOM 1565 N N . ASP A 1 199 ? 3.844 3.584 -15.620 1.00 91.25 199 ASP A N 1
ATOM 1566 C CA . ASP A 1 199 ? 4.913 3.976 -16.541 1.00 91.25 199 ASP A CA 1
ATOM 1567 C C . ASP A 1 199 ? 4.815 5.449 -16.928 1.00 91.25 199 ASP A C 1
ATOM 1569 O O . ASP A 1 199 ? 5.835 6.121 -17.035 1.00 91.25 199 ASP A O 1
ATOM 1573 N N . THR A 1 200 ? 3.604 6.006 -17.024 1.00 92.31 200 THR A N 1
ATOM 1574 C CA . THR A 1 200 ? 3.406 7.439 -17.275 1.00 92.31 200 THR A CA 1
ATOM 1575 C C . THR A 1 200 ? 4.109 8.306 -16.233 1.00 92.31 200 THR A C 1
ATOM 1577 O O . THR A 1 200 ? 4.722 9.315 -16.586 1.00 92.31 200 THR A O 1
ATOM 1580 N N . LEU A 1 201 ? 4.041 7.940 -14.947 1.00 93.62 201 LEU A N 1
ATOM 1581 C CA . LEU A 1 201 ? 4.748 8.691 -13.916 1.00 93.62 201 LEU A CA 1
ATOM 1582 C C . LEU A 1 201 ? 6.261 8.461 -13.992 1.00 93.62 201 LEU A C 1
ATOM 1584 O O . LEU A 1 201 ? 7.009 9.432 -13.887 1.00 93.62 201 LEU A O 1
ATOM 1588 N N . LYS A 1 202 ? 6.715 7.222 -14.231 1.00 93.44 202 LYS A N 1
ATOM 1589 C CA . LYS A 1 202 ? 8.147 6.924 -14.425 1.00 93.44 202 LYS A CA 1
ATOM 1590 C C . LYS A 1 202 ? 8.745 7.755 -15.560 1.00 93.44 202 LYS A C 1
ATOM 1592 O O . LYS A 1 202 ? 9.788 8.367 -15.355 1.00 93.44 202 LYS A O 1
ATOM 1597 N N . ILE A 1 203 ? 8.052 7.843 -16.700 1.00 93.44 203 ILE A N 1
ATOM 1598 C CA . ILE A 1 203 ? 8.430 8.678 -17.849 1.00 93.44 203 ILE A CA 1
ATOM 1599 C C . ILE A 1 203 ? 8.554 10.139 -17.417 1.00 93.44 203 ILE A C 1
ATOM 1601 O O . ILE A 1 203 ? 9.580 10.757 -17.670 1.00 93.44 203 ILE A O 1
ATOM 1605 N N . LYS A 1 204 ? 7.550 10.694 -16.725 1.00 93.88 204 LYS A N 1
ATOM 1606 C CA . LYS A 1 204 ? 7.570 12.102 -16.288 1.00 93.88 204 LYS A CA 1
ATOM 1607 C C . LYS A 1 204 ? 8.721 12.413 -15.333 1.00 93.88 204 LYS A C 1
ATOM 1609 O O . LYS A 1 204 ? 9.384 13.431 -15.498 1.00 93.88 204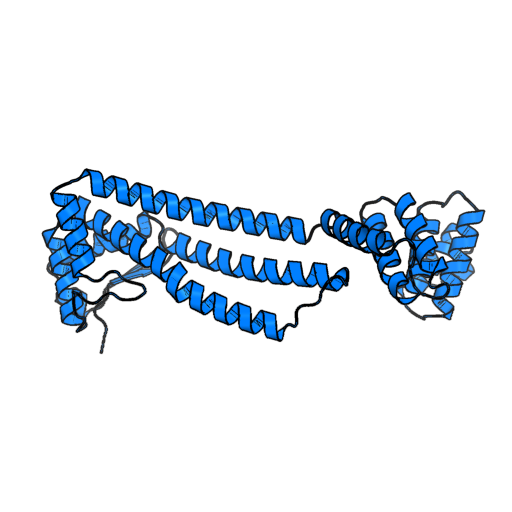 LYS A O 1
ATOM 1614 N N . VAL A 1 205 ? 8.961 11.557 -14.339 1.00 94.25 205 VAL A N 1
ATOM 1615 C CA . VAL A 1 205 ? 10.045 11.764 -13.364 1.00 94.25 205 VAL A CA 1
ATOM 1616 C C . VAL A 1 205 ? 11.409 11.607 -14.031 1.00 94.25 205 VAL A C 1
ATOM 1618 O O . VAL A 1 205 ? 12.312 12.402 -13.776 1.00 94.25 205 VAL A O 1
ATOM 1621 N N . LEU A 1 206 ? 11.561 10.616 -14.912 1.00 93.50 206 LEU A N 1
ATOM 1622 C CA . LEU A 1 206 ? 12.802 10.401 -15.646 1.00 93.50 206 LEU A CA 1
ATOM 1623 C C . LEU A 1 206 ? 13.087 11.545 -16.626 1.00 93.50 206 LEU A C 1
ATOM 1625 O O . LEU A 1 206 ? 14.212 12.033 -16.660 1.00 93.50 206 LEU A O 1
ATOM 1629 N N . ALA A 1 207 ? 12.072 12.020 -17.354 1.00 92.75 207 ALA A N 1
ATOM 1630 C CA . ALA A 1 207 ? 12.174 13.181 -18.234 1.00 92.75 207 ALA A CA 1
ATOM 1631 C C . ALA A 1 207 ? 12.600 14.433 -17.456 1.00 92.75 207 ALA A C 1
ATOM 1633 O O . ALA A 1 207 ? 13.604 15.042 -17.806 1.00 92.75 207 ALA A O 1
ATOM 1634 N N . TRP A 1 208 ? 11.926 14.746 -16.342 1.00 92.75 208 TRP A N 1
ATOM 1635 C CA . TRP A 1 208 ? 12.296 15.864 -15.463 1.00 92.75 208 TRP A CA 1
ATOM 1636 C C . TRP A 1 208 ? 13.751 15.787 -14.984 1.00 92.75 208 TRP A C 1
ATOM 1638 O O . TRP A 1 208 ? 14.446 16.801 -14.889 1.00 92.75 208 TRP A O 1
ATOM 1648 N N . LYS A 1 209 ? 14.233 14.580 -14.668 1.00 90.81 209 LYS A N 1
ATOM 1649 C CA . LYS A 1 209 ? 15.624 14.391 -14.259 1.00 90.81 209 LYS A CA 1
ATOM 1650 C C . LYS A 1 209 ? 16.591 14.619 -15.423 1.00 90.81 209 LYS A C 1
ATOM 1652 O O . LYS A 1 209 ? 17.599 15.292 -15.236 1.00 90.81 209 LYS A O 1
ATOM 1657 N N . LEU A 1 210 ? 16.306 14.044 -16.589 1.00 91.06 210 LEU A N 1
ATOM 1658 C CA . LEU A 1 210 ? 17.152 14.165 -17.777 1.00 91.06 210 LEU A CA 1
ATOM 1659 C C . LEU A 1 210 ? 17.207 15.609 -18.293 1.00 91.06 210 LEU A C 1
ATOM 1661 O O . LEU A 1 210 ? 18.267 16.045 -18.730 1.00 91.06 210 LEU A O 1
ATOM 1665 N N . GLU A 1 211 ? 16.109 16.361 -18.185 1.00 90.31 211 GLU A N 1
ATOM 1666 C CA . GLU A 1 211 ? 16.046 17.790 -18.516 1.00 90.31 211 GLU A CA 1
ATOM 1667 C C . GLU A 1 211 ? 16.990 18.631 -17.649 1.00 90.31 211 GLU A C 1
ATOM 1669 O O . GLU A 1 211 ? 17.650 19.531 -18.158 1.00 90.31 211 GLU A O 1
ATOM 1674 N N . GLN A 1 212 ? 17.132 18.311 -16.359 1.00 87.69 212 GLN A N 1
ATOM 1675 C CA . GLN A 1 212 ? 18.062 19.029 -15.477 1.00 87.69 212 GLN A CA 1
ATOM 1676 C C . GLN A 1 212 ? 19.538 18.834 -15.831 1.00 87.69 212 GLN A C 1
ATOM 1678 O O . GLN A 1 212 ? 20.370 19.642 -15.421 1.00 87.69 212 GLN A O 1
ATOM 1683 N N . SER A 1 213 ? 19.876 17.772 -16.560 1.00 85.62 213 SER A N 1
ATOM 1684 C CA . SER A 1 213 ? 21.247 17.474 -16.979 1.00 85.62 213 SER A CA 1
ATOM 1685 C C . SER A 1 213 ? 21.458 17.568 -18.491 1.00 85.62 213 SER A C 1
ATOM 1687 O O . SER A 1 213 ? 22.533 17.196 -18.955 1.00 85.62 213 SER A O 1
ATOM 1689 N N . ALA A 1 214 ? 20.479 18.081 -19.247 1.00 82.81 214 ALA A N 1
ATOM 1690 C CA . ALA A 1 214 ? 20.439 18.006 -20.710 1.00 82.81 214 ALA A CA 1
ATOM 1691 C C . ALA A 1 214 ? 21.696 18.556 -21.405 1.00 82.81 214 ALA A C 1
ATOM 1693 O O . ALA A 1 214 ? 22.189 17.940 -22.346 1.00 82.81 214 ALA A O 1
ATOM 1694 N N . ASP A 1 215 ? 22.252 19.665 -20.912 1.00 85.00 215 ASP A N 1
ATOM 1695 C CA . ASP A 1 215 ? 23.420 20.311 -21.527 1.00 85.00 215 ASP A CA 1
ATOM 1696 C C . ASP A 1 215 ? 24.753 19.605 -21.219 1.00 85.00 215 ASP A C 1
ATOM 1698 O O . ASP A 1 215 ? 25.776 19.943 -21.808 1.00 85.00 215 ASP A O 1
ATOM 1702 N N . ASN A 1 216 ? 24.772 18.650 -20.282 1.00 85.81 216 ASN A N 1
ATOM 1703 C CA . ASN A 1 216 ? 25.997 18.059 -19.734 1.00 85.81 216 ASN A CA 1
ATOM 1704 C C . ASN A 1 216 ? 25.846 16.561 -19.415 1.00 85.81 216 ASN A C 1
ATOM 1706 O O . ASN A 1 216 ? 26.411 16.083 -18.425 1.00 85.81 216 ASN A O 1
ATOM 1710 N N . TRP A 1 217 ? 25.086 15.807 -20.215 1.00 87.69 217 TRP A N 1
ATOM 1711 C CA . TRP A 1 217 ? 25.044 14.352 -20.055 1.00 87.69 217 TRP A CA 1
ATOM 1712 C C . TRP A 1 217 ? 26.455 13.761 -20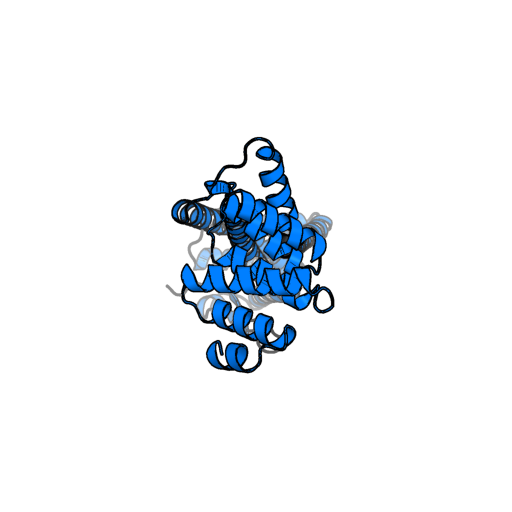.147 1.00 87.69 217 TRP A C 1
ATOM 1714 O O . TRP A 1 217 ? 27.271 14.153 -20.978 1.00 87.69 217 TRP A O 1
ATOM 1724 N N . GLN A 1 218 ? 26.748 12.809 -19.266 1.00 86.62 218 GLN A N 1
ATOM 1725 C CA . GLN A 1 218 ? 28.009 12.074 -19.205 1.00 86.62 218 GLN A CA 1
ATOM 1726 C C . GLN A 1 218 ? 27.766 10.584 -19.464 1.00 86.62 218 GLN A C 1
ATOM 1728 O O . GLN A 1 218 ? 26.636 10.103 -19.427 1.00 86.62 218 GLN A O 1
ATOM 1733 N N . LEU A 1 219 ? 28.841 9.815 -19.666 1.00 86.94 219 LEU A N 1
ATOM 1734 C CA . LEU A 1 219 ? 28.774 8.357 -19.849 1.00 86.94 219 LEU A CA 1
ATOM 1735 C C . LEU A 1 219 ? 27.922 7.658 -18.769 1.00 86.94 219 LEU A C 1
ATOM 1737 O O . LEU A 1 219 ? 27.147 6.755 -19.069 1.00 86.94 219 LEU A O 1
ATOM 1741 N N . LYS A 1 220 ? 28.024 8.112 -17.513 1.00 86.62 220 LYS A N 1
ATOM 1742 C CA . LYS A 1 220 ? 27.255 7.585 -16.370 1.00 86.62 220 LYS A CA 1
ATOM 1743 C C . LYS A 1 220 ? 25.737 7.775 -16.496 1.00 86.62 220 LYS A C 1
ATOM 1745 O O . LYS A 1 220 ? 24.991 7.082 -15.810 1.00 86.62 220 LYS A O 1
ATOM 1750 N N . ASP A 1 221 ? 25.291 8.706 -17.336 1.00 86.88 221 ASP A N 1
ATOM 1751 C CA . ASP A 1 221 ? 23.878 9.017 -17.543 1.00 86.88 221 ASP A CA 1
ATOM 1752 C C . ASP A 1 221 ? 23.267 8.152 -18.654 1.00 86.88 221 ASP A C 1
ATOM 1754 O O . ASP A 1 221 ? 22.055 7.948 -18.652 1.00 86.88 221 ASP A O 1
ATOM 1758 N N . ALA A 1 222 ? 24.084 7.559 -19.539 1.00 91.75 222 ALA A N 1
ATOM 1759 C CA . ALA A 1 222 ? 23.636 6.705 -20.646 1.00 91.75 222 ALA A CA 1
ATOM 1760 C C . ALA A 1 222 ? 22.581 5.647 -20.245 1.00 91.75 222 ALA A C 1
ATOM 1762 O O . ALA A 1 222 ? 21.565 5.548 -20.936 1.00 91.75 222 ALA A O 1
ATOM 1763 N N . PRO A 1 223 ? 22.706 4.932 -19.102 1.00 92.75 223 PRO A N 1
ATOM 1764 C CA . PRO A 1 223 ? 21.685 3.973 -18.677 1.00 92.75 223 PRO A CA 1
ATOM 1765 C C . PRO A 1 223 ? 20.296 4.589 -18.444 1.00 92.75 223 PRO A C 1
ATOM 1767 O O . PRO A 1 223 ? 19.287 3.904 -18.593 1.00 92.75 223 PRO A O 1
ATOM 1770 N N . MET A 1 224 ? 20.207 5.868 -18.062 1.00 92.25 224 MET A N 1
ATOM 1771 C CA . MET A 1 224 ? 18.922 6.559 -17.880 1.00 92.25 224 MET A CA 1
ATOM 1772 C C . MET A 1 224 ? 18.256 6.873 -19.218 1.00 92.25 224 MET A C 1
ATOM 1774 O O . MET A 1 224 ? 17.035 6.769 -19.321 1.00 92.25 224 MET A O 1
ATOM 1778 N N . LEU A 1 225 ? 19.040 7.191 -20.251 1.00 94.88 225 LEU A N 1
ATOM 1779 C CA . LEU A 1 225 ? 18.521 7.364 -21.606 1.00 94.88 225 LEU A CA 1
ATOM 1780 C C . LEU A 1 225 ? 17.998 6.032 -22.165 1.00 94.88 225 LEU A C 1
ATOM 1782 O O . LEU A 1 225 ? 16.903 6.003 -22.722 1.00 94.88 225 LEU A O 1
ATOM 1786 N N . THR A 1 226 ? 18.711 4.923 -21.933 1.00 96.31 226 THR A N 1
ATOM 1787 C CA . THR A 1 226 ? 18.236 3.575 -22.299 1.00 96.31 226 THR A CA 1
ATOM 1788 C C . THR A 1 226 ? 16.910 3.248 -21.616 1.00 96.31 226 THR A C 1
ATOM 1790 O O . THR A 1 226 ? 15.959 2.862 -22.289 1.00 96.31 226 THR A O 1
ATOM 1793 N N . LYS A 1 227 ? 16.794 3.495 -20.302 1.00 95.62 227 LYS A N 1
ATOM 1794 C CA . LYS A 1 227 ? 15.540 3.302 -19.549 1.00 95.62 227 LYS A CA 1
ATOM 1795 C C . LYS A 1 227 ? 14.373 4.119 -20.106 1.00 95.62 227 LYS A C 1
ATOM 1797 O O . LYS A 1 227 ? 13.239 3.645 -20.096 1.00 95.62 227 LYS A O 1
ATOM 1802 N N . MET A 1 228 ? 14.632 5.345 -20.561 1.00 96.75 228 MET A N 1
ATOM 1803 C CA . MET A 1 228 ? 13.616 6.177 -21.205 1.00 96.75 228 MET A CA 1
ATOM 1804 C C . MET A 1 228 ? 13.162 5.553 -22.529 1.00 96.75 228 MET A C 1
ATOM 1806 O O . MET A 1 228 ? 11.961 5.462 -22.774 1.00 96.75 228 MET A O 1
ATOM 1810 N N . GLY A 1 229 ? 14.111 5.069 -23.338 1.00 97.12 229 GLY A N 1
ATOM 1811 C CA . GLY A 1 229 ? 13.825 4.311 -24.557 1.00 97.12 229 GLY A CA 1
ATOM 1812 C C . GLY A 1 229 ? 12.956 3.081 -24.287 1.00 97.12 229 GLY A C 1
ATOM 1813 O O . GLY A 1 229 ? 11.928 2.918 -24.938 1.00 97.12 229 GLY A O 1
ATOM 1814 N N . ASP A 1 230 ? 13.299 2.288 -23.267 1.00 96.50 230 ASP A N 1
ATOM 1815 C CA . ASP A 1 230 ? 12.543 1.091 -22.875 1.00 96.50 230 ASP A CA 1
ATOM 1816 C C . ASP A 1 230 ? 11.100 1.430 -22.474 1.00 96.50 230 ASP A C 1
ATOM 1818 O O . ASP A 1 230 ? 10.155 0.808 -22.958 1.00 96.50 230 ASP A O 1
ATOM 1822 N N . LEU A 1 231 ? 10.902 2.452 -21.631 1.00 96.06 231 LEU A N 1
ATOM 1823 C CA . LEU A 1 231 ? 9.558 2.879 -21.229 1.00 96.06 231 LEU A CA 1
ATOM 1824 C C . LEU A 1 231 ? 8.712 3.335 -22.420 1.00 96.06 231 LEU A C 1
ATOM 1826 O O . LEU A 1 231 ? 7.531 3.007 -22.494 1.00 96.06 231 LEU A O 1
ATOM 1830 N N . LEU A 1 232 ? 9.300 4.090 -23.347 1.00 96.88 232 LEU A N 1
ATOM 1831 C CA . LEU A 1 232 ? 8.601 4.566 -24.538 1.00 96.88 232 LEU A CA 1
ATOM 1832 C C . LEU A 1 232 ? 8.280 3.420 -25.498 1.00 96.88 232 LEU A C 1
ATOM 1834 O O . LEU A 1 232 ? 7.184 3.391 -26.054 1.00 96.88 232 LEU A O 1
ATOM 1838 N N . TYR A 1 233 ? 9.188 2.452 -25.640 1.00 96.69 233 TYR A N 1
ATOM 1839 C CA . TYR A 1 233 ? 8.958 1.251 -26.436 1.00 96.69 233 TYR A CA 1
ATOM 1840 C C . TYR A 1 233 ? 7.738 0.471 -25.924 1.00 96.69 233 TYR A C 1
ATOM 1842 O O . TYR A 1 233 ? 6.833 0.179 -26.704 1.00 96.69 233 TYR A O 1
ATOM 1850 N N . PHE A 1 234 ? 7.644 0.221 -24.611 1.00 94.44 234 PHE A N 1
ATOM 1851 C CA . PHE A 1 234 ? 6.492 -0.476 -24.015 1.00 94.44 234 PHE A CA 1
ATOM 1852 C C . PHE A 1 234 ? 5.182 0.329 -24.048 1.00 94.44 234 PHE A C 1
ATOM 1854 O O . PHE A 1 234 ? 4.106 -0.248 -23.905 1.00 94.44 234 PHE A O 1
ATOM 1861 N N . GLN A 1 235 ? 5.253 1.645 -24.260 1.00 94.44 235 GLN A N 1
ATOM 1862 C CA . GLN A 1 235 ? 4.094 2.517 -24.488 1.00 94.44 235 GLN A CA 1
ATOM 1863 C C . GLN A 1 235 ? 3.743 2.670 -25.981 1.00 94.44 235 GLN A C 1
ATOM 1865 O O . GLN A 1 235 ? 2.952 3.544 -26.330 1.00 94.44 235 GLN A O 1
ATOM 1870 N N . ASP A 1 236 ? 4.340 1.852 -26.856 1.00 94.38 236 ASP A N 1
ATOM 1871 C CA . ASP A 1 236 ? 4.196 1.890 -28.321 1.00 94.38 236 ASP A CA 1
ATOM 1872 C C . ASP A 1 236 ? 4.667 3.211 -28.975 1.00 94.38 236 ASP A C 1
ATOM 1874 O O . ASP A 1 236 ? 4.424 3.488 -30.149 1.00 94.38 236 ASP A O 1
ATOM 1878 N N . GLN A 1 237 ? 5.437 4.025 -28.246 1.00 95.94 237 GLN A N 1
ATOM 1879 C CA . GLN A 1 237 ? 6.061 5.262 -28.734 1.00 95.94 237 GLN A CA 1
ATOM 1880 C C . GLN A 1 237 ? 7.423 4.957 -29.372 1.00 95.94 237 GLN A C 1
ATOM 1882 O O . GLN A 1 237 ? 8.480 5.435 -28.954 1.00 95.94 237 GLN A O 1
ATOM 1887 N N . LYS A 1 238 ? 7.410 4.093 -30.395 1.00 95.56 238 LYS A N 1
ATOM 1888 C CA . LYS A 1 238 ? 8.626 3.519 -31.000 1.00 95.56 238 LYS A CA 1
ATOM 1889 C C . LYS A 1 238 ? 9.497 4.541 -31.737 1.00 95.56 238 LYS A C 1
ATOM 1891 O O . LYS A 1 238 ? 10.666 4.277 -32.005 1.00 95.56 238 LYS A O 1
ATOM 1896 N N . THR A 1 239 ? 8.962 5.695 -32.130 1.00 96.06 239 THR A N 1
ATOM 1897 C CA . THR A 1 239 ? 9.759 6.756 -32.774 1.00 96.06 239 THR A CA 1
ATOM 1898 C C . THR A 1 239 ? 10.578 7.526 -31.760 1.00 96.06 239 THR A C 1
ATOM 1900 O O . THR A 1 239 ? 11.776 7.712 -31.957 1.00 96.06 239 THR A O 1
ATOM 1903 N N . GLU A 1 240 ? 9.967 7.892 -30.648 1.00 96.56 240 GLU A N 1
ATOM 1904 C CA . GLU A 1 240 ? 10.628 8.537 -29.530 1.00 96.56 240 GLU A CA 1
ATOM 1905 C C . GLU A 1 240 ? 11.634 7.579 -28.885 1.00 96.56 240 GLU A C 1
ATOM 1907 O O . GLU A 1 240 ? 12.771 7.976 -28.633 1.00 96.56 240 GLU A O 1
ATOM 1912 N N . ALA A 1 241 ? 11.268 6.306 -28.699 1.00 97.94 241 ALA A N 1
ATOM 1913 C CA . ALA A 1 241 ? 12.167 5.281 -28.169 1.00 97.94 241 ALA A CA 1
ATOM 1914 C C . ALA A 1 241 ? 13.456 5.145 -29.000 1.00 97.94 241 ALA A C 1
ATOM 1916 O O . ALA A 1 241 ? 14.553 5.148 -28.441 1.00 97.94 241 ALA A O 1
ATOM 1917 N N . GLU A 1 242 ? 13.339 5.117 -30.335 1.00 97.81 242 GLU A N 1
ATOM 1918 C CA . GLU A 1 242 ? 14.492 5.077 -31.244 1.00 97.81 242 GLU A CA 1
ATOM 1919 C C . GLU A 1 242 ? 15.444 6.263 -31.009 1.00 97.81 242 GLU A C 1
ATOM 1921 O O . GLU A 1 242 ? 16.660 6.077 -30.942 1.00 97.81 242 GLU A O 1
ATOM 1926 N N . LEU A 1 243 ? 14.908 7.478 -30.838 1.00 97.06 243 LEU A N 1
ATOM 1927 C CA . LEU A 1 243 ? 15.715 8.672 -30.563 1.00 97.06 243 LEU A CA 1
ATOM 1928 C C . LEU A 1 243 ? 16.473 8.553 -29.235 1.00 97.06 243 LEU A C 1
ATOM 1930 O O . LEU A 1 243 ? 17.646 8.919 -29.165 1.00 97.06 243 LEU A O 1
ATOM 1934 N N . TRP A 1 244 ? 15.829 8.030 -28.190 1.00 97.00 244 TRP A N 1
ATOM 1935 C CA . TRP A 1 244 ? 16.460 7.857 -26.880 1.00 97.00 244 TRP A CA 1
ATOM 1936 C C . TRP A 1 244 ? 17.550 6.790 -26.883 1.00 97.00 244 TRP A C 1
ATOM 1938 O O . TRP A 1 244 ? 18.619 7.035 -26.325 1.00 97.00 244 TRP A O 1
ATOM 1948 N N . TYR A 1 245 ? 17.343 5.659 -27.561 1.00 98.19 245 TYR A N 1
ATOM 1949 C CA . TYR A 1 245 ? 18.393 4.651 -27.711 1.00 98.19 245 TYR A CA 1
ATOM 1950 C C . TYR A 1 245 ? 19.599 5.177 -28.487 1.00 98.19 245 TYR A C 1
ATOM 1952 O O . TYR A 1 245 ? 20.736 4.929 -28.097 1.00 98.19 245 TYR A O 1
ATOM 1960 N N . ARG A 1 246 ? 19.373 5.952 -29.555 1.00 97.62 246 ARG A N 1
ATOM 1961 C CA . ARG A 1 246 ? 20.466 6.575 -30.316 1.00 97.62 246 ARG A CA 1
ATOM 1962 C C . ARG A 1 246 ? 21.279 7.533 -29.450 1.00 97.62 246 ARG A C 1
ATOM 1964 O O . ARG A 1 246 ? 22.495 7.400 -29.405 1.00 97.62 246 ARG A O 1
ATOM 1971 N N . ARG A 1 247 ? 20.618 8.411 -28.690 1.00 95.12 247 ARG A N 1
ATOM 1972 C CA . ARG A 1 247 ? 21.288 9.302 -27.726 1.00 95.12 247 ARG A CA 1
ATOM 1973 C C . ARG A 1 247 ? 22.045 8.527 -26.647 1.00 95.12 247 ARG A C 1
ATOM 1975 O O . ARG A 1 247 ? 23.153 8.900 -26.284 1.00 95.12 247 ARG A O 1
ATOM 1982 N N . ALA A 1 248 ? 21.480 7.431 -26.142 1.00 96.88 248 ALA A N 1
ATOM 1983 C CA . ALA A 1 248 ? 22.172 6.573 -25.184 1.00 96.88 248 ALA A CA 1
ATOM 1984 C C . ALA A 1 248 ? 23.467 5.981 -25.776 1.00 96.88 248 ALA A C 1
ATOM 1986 O O . ALA A 1 248 ? 24.492 5.960 -25.096 1.00 96.88 248 ALA A O 1
ATOM 1987 N N . LEU A 1 249 ? 23.449 5.570 -27.049 1.00 96.94 249 LEU A N 1
ATOM 1988 C CA . LEU A 1 249 ? 24.622 5.049 -27.762 1.00 96.94 249 LEU A CA 1
ATOM 1989 C C . LEU A 1 249 ? 25.622 6.130 -28.189 1.00 96.94 249 LEU A C 1
ATOM 1991 O O . LEU A 1 249 ? 26.802 5.825 -28.317 1.00 96.94 249 LEU A O 1
ATOM 1995 N N . GLU A 1 250 ? 25.202 7.383 -28.374 1.00 95.00 250 GLU A N 1
ATOM 1996 C CA . GLU A 1 250 ? 26.135 8.512 -28.527 1.00 95.00 250 GLU A CA 1
ATOM 1997 C C . GLU A 1 250 ? 26.996 8.678 -27.265 1.00 95.00 250 GLU A C 1
ATOM 1999 O O . GLU A 1 250 ? 28.192 8.949 -27.358 1.00 95.00 250 GLU A O 1
ATOM 2004 N N . MET A 1 251 ? 26.400 8.448 -26.090 1.00 93.12 251 MET A N 1
ATOM 2005 C CA . MET A 1 251 ? 27.090 8.524 -24.801 1.00 93.12 251 MET A CA 1
ATOM 2006 C C . MET A 1 251 ? 27.892 7.260 -24.477 1.00 93.12 251 MET A C 1
ATOM 2008 O O . MET A 1 251 ? 28.997 7.360 -23.948 1.00 93.12 251 MET A O 1
ATOM 2012 N N . ASN A 1 252 ? 27.339 6.079 -24.768 1.00 96.06 252 ASN A N 1
ATOM 2013 C CA . ASN A 1 252 ? 27.983 4.785 -24.555 1.00 96.06 252 ASN A CA 1
ATOM 2014 C C . ASN A 1 252 ? 27.834 3.873 -25.792 1.00 96.06 252 ASN A C 1
ATOM 2016 O O . ASN A 1 252 ? 26.928 3.035 -25.832 1.00 96.06 252 ASN A O 1
ATOM 2020 N N . PRO A 1 253 ? 28.729 3.987 -26.792 1.00 96.38 253 PRO A N 1
ATOM 2021 C CA . PRO A 1 253 ? 28.608 3.258 -28.060 1.00 96.38 253 PRO A CA 1
ATOM 2022 C C . PRO A 1 253 ? 28.739 1.734 -27.957 1.00 96.38 253 PRO A C 1
ATOM 2024 O O . PRO A 1 253 ? 28.498 1.029 -28.942 1.00 96.38 253 PRO A O 1
ATOM 2027 N N . GLU A 1 254 ? 29.189 1.223 -26.813 1.00 95.88 254 GLU A N 1
ATOM 2028 C CA . GLU A 1 254 ? 29.476 -0.193 -26.568 1.00 95.88 254 GLU A CA 1
ATOM 2029 C C . GLU A 1 254 ? 28.588 -0.778 -25.465 1.00 95.88 254 GLU A C 1
ATOM 2031 O O . GLU A 1 254 ? 28.900 -1.823 -24.904 1.00 95.88 254 GLU A O 1
ATOM 2036 N N . GLU A 1 255 ? 27.467 -0.129 -25.137 1.00 96.75 255 GLU A N 1
ATOM 2037 C CA . GLU A 1 255 ? 26.509 -0.684 -24.184 1.00 96.75 255 GLU A CA 1
ATOM 2038 C C . GLU A 1 255 ? 25.675 -1.800 -24.855 1.00 96.75 255 GLU A C 1
ATOM 2040 O O . GLU A 1 255 ? 24.876 -1.514 -25.755 1.00 96.75 255 GLU A O 1
ATOM 2045 N N . PRO A 1 256 ? 25.830 -3.082 -24.460 1.00 97.00 256 PRO A N 1
ATOM 2046 C CA . PRO A 1 256 ? 25.258 -4.194 -25.222 1.00 97.00 256 PRO A CA 1
ATOM 2047 C C . PRO A 1 256 ? 23.728 -4.249 -25.187 1.00 97.00 256 PRO A C 1
ATOM 2049 O O . PRO A 1 256 ? 23.111 -4.672 -26.161 1.00 97.00 256 PRO A O 1
ATOM 2052 N N . HIS A 1 257 ? 23.101 -3.833 -24.084 1.00 96.88 257 HIS A N 1
ATOM 2053 C CA . HIS A 1 257 ? 21.647 -3.887 -23.926 1.00 96.88 257 HIS A CA 1
ATOM 2054 C C . HIS A 1 257 ? 20.935 -2.863 -24.824 1.00 96.88 257 HIS A C 1
ATOM 2056 O O . HIS A 1 257 ? 19.925 -3.160 -25.443 1.00 96.88 257 HIS A O 1
ATOM 2062 N N . THR A 1 258 ? 21.496 -1.670 -24.958 1.00 98.00 258 THR A N 1
ATOM 2063 C CA . THR A 1 258 ? 20.991 -0.548 -25.747 1.00 98.00 258 THR A CA 1
ATOM 2064 C C . THR A 1 258 ? 21.200 -0.814 -27.230 1.00 98.00 258 THR A C 1
ATOM 2066 O O . THR A 1 258 ? 20.294 -0.568 -28.023 1.00 98.00 258 THR A O 1
ATOM 2069 N N . LEU A 1 259 ? 22.362 -1.374 -27.602 1.00 98.56 259 LEU A N 1
ATOM 2070 C CA . LEU A 1 259 ? 22.612 -1.882 -28.954 1.00 98.56 259 LEU A CA 1
ATOM 2071 C C . LEU A 1 259 ? 21.554 -2.921 -29.340 1.00 98.56 259 LEU A C 1
ATOM 2073 O O . LEU A 1 259 ? 20.935 -2.802 -30.396 1.00 98.56 259 LEU A O 1
ATOM 2077 N N . ASN A 1 260 ? 21.307 -3.893 -28.457 1.00 98.38 260 ASN A N 1
ATOM 2078 C CA . ASN A 1 260 ? 20.298 -4.921 -28.672 1.00 98.38 260 ASN A CA 1
ATOM 2079 C C . ASN A 1 260 ? 18.880 -4.346 -28.788 1.00 98.38 260 ASN A C 1
ATOM 2081 O O . ASN A 1 260 ? 18.157 -4.676 -29.721 1.00 98.38 260 ASN A O 1
ATOM 2085 N N . ASN A 1 261 ? 18.481 -3.462 -27.875 1.00 98.19 261 ASN A N 1
ATOM 2086 C CA . ASN A 1 261 ? 17.127 -2.907 -27.865 1.00 98.19 261 ASN A CA 1
ATOM 2087 C C . ASN A 1 261 ? 16.867 -2.019 -29.086 1.00 98.19 261 ASN A C 1
ATOM 2089 O O . ASN A 1 261 ? 15.784 -2.078 -29.668 1.00 98.19 261 ASN A O 1
ATOM 2093 N N . LEU A 1 262 ? 17.868 -1.250 -29.533 1.00 98.44 262 LEU A N 1
ATOM 2094 C CA . LEU A 1 262 ? 17.771 -0.520 -30.793 1.00 98.44 262 LEU A CA 1
ATOM 2095 C C . LEU A 1 262 ? 17.687 -1.483 -31.984 1.00 98.44 262 LEU A C 1
ATOM 2097 O O . LEU A 1 262 ? 16.860 -1.266 -32.864 1.00 98.44 262 LEU A O 1
ATOM 2101 N N . ALA A 1 263 ? 18.493 -2.549 -32.010 1.00 97.94 263 ALA A N 1
ATOM 2102 C CA . ALA A 1 263 ? 18.430 -3.556 -33.066 1.00 97.94 263 ALA A CA 1
ATOM 2103 C C . ALA A 1 263 ? 17.037 -4.195 -33.163 1.00 97.94 263 ALA A C 1
ATOM 2105 O O . ALA A 1 263 ? 16.446 -4.209 -34.242 1.00 97.94 263 ALA A O 1
ATOM 2106 N N . TRP A 1 264 ? 16.488 -4.647 -32.034 1.00 97.81 264 TRP A N 1
ATOM 2107 C CA . TRP A 1 264 ? 15.139 -5.201 -31.946 1.00 97.81 264 TRP A CA 1
ATOM 2108 C C . TRP A 1 264 ? 14.086 -4.215 -32.466 1.00 97.81 264 TRP A C 1
ATOM 2110 O O . TRP A 1 264 ? 13.309 -4.548 -33.362 1.00 97.81 264 TRP A O 1
ATOM 2120 N N . LEU A 1 265 ? 14.118 -2.967 -31.983 1.00 97.50 265 LEU A N 1
ATOM 2121 C CA . LEU A 1 265 ? 13.191 -1.919 -32.414 1.00 97.50 265 LEU A CA 1
ATOM 2122 C C . LEU A 1 265 ? 13.268 -1.683 -33.926 1.00 97.50 265 LEU A C 1
ATOM 2124 O O . LEU A 1 265 ? 12.229 -1.561 -34.577 1.00 97.50 265 LEU A O 1
ATOM 2128 N N . LEU A 1 266 ? 14.476 -1.609 -34.495 1.00 97.06 266 LEU A N 1
ATOM 2129 C CA . LEU A 1 266 ? 14.662 -1.384 -35.929 1.00 97.06 266 LEU A CA 1
ATOM 2130 C C . LEU A 1 266 ? 14.140 -2.556 -36.765 1.00 97.06 266 LEU A C 1
ATOM 2132 O O . LEU A 1 266 ? 13.487 -2.314 -37.781 1.00 97.06 266 LEU A O 1
ATOM 2136 N N . THR A 1 267 ? 14.382 -3.795 -36.330 1.00 94.94 267 THR A N 1
ATOM 2137 C CA . THR A 1 267 ? 13.862 -5.003 -36.986 1.00 94.94 267 THR A CA 1
ATOM 2138 C C . THR A 1 267 ? 12.333 -5.016 -36.996 1.00 94.94 267 THR A C 1
ATOM 2140 O O . THR A 1 267 ? 11.728 -5.250 -38.041 1.00 94.94 267 THR A O 1
ATOM 2143 N N . GLU A 1 268 ? 11.702 -4.694 -35.866 1.00 93.69 268 GLU A N 1
ATOM 2144 C CA . GLU A 1 268 ? 10.245 -4.712 -35.731 1.00 93.69 268 GLU A CA 1
ATOM 2145 C C . GLU A 1 268 ? 9.565 -3.560 -36.495 1.00 93.69 268 GLU A C 1
ATOM 2147 O O . GLU A 1 268 ? 8.583 -3.759 -37.210 1.00 93.69 268 GLU A O 1
ATOM 2152 N N . LYS A 1 269 ? 10.077 -2.331 -36.351 1.00 92.62 269 LYS A N 1
ATOM 2153 C CA . LYS A 1 269 ? 9.442 -1.109 -36.873 1.00 92.62 269 LYS A CA 1
ATOM 2154 C C . LYS A 1 269 ? 9.705 -0.876 -38.359 1.00 92.62 269 LYS A C 1
ATOM 2156 O O . LYS A 1 269 ? 8.836 -0.361 -39.059 1.00 92.62 269 LYS A O 1
ATOM 2161 N N . HIS A 1 270 ? 10.909 -1.195 -38.836 1.00 89.56 270 HIS A N 1
ATOM 2162 C CA . HIS A 1 270 ? 11.394 -0.799 -40.162 1.00 89.56 270 HIS A CA 1
ATOM 2163 C C . HIS A 1 270 ? 11.599 -1.995 -41.098 1.00 89.56 270 HIS A C 1
ATOM 2165 O O . HIS A 1 270 ? 12.506 -1.988 -41.927 1.00 89.56 270 HIS A O 1
ATOM 2171 N N . ASN A 1 271 ? 10.731 -3.005 -41.022 1.00 83.56 271 ASN A N 1
ATOM 2172 C CA . ASN A 1 271 ? 10.813 -4.232 -41.829 1.00 83.56 271 ASN A CA 1
ATOM 2173 C C . ASN A 1 271 ? 10.779 -4.024 -43.363 1.00 83.56 271 ASN A C 1
ATOM 2175 O O . ASN A 1 271 ? 11.131 -4.926 -44.118 1.00 83.56 271 ASN A O 1
ATOM 2179 N N . ASN A 1 272 ? 10.402 -2.833 -43.834 1.00 87.12 272 ASN A N 1
ATOM 2180 C CA . ASN A 1 272 ? 10.410 -2.462 -45.252 1.00 87.12 272 ASN A CA 1
ATOM 2181 C C . ASN A 1 272 ? 11.602 -1.566 -45.649 1.00 87.12 272 ASN A C 1
ATOM 2183 O O . ASN A 1 272 ? 11.798 -1.296 -46.836 1.00 87.12 272 ASN A O 1
ATOM 2187 N N . ASP A 1 273 ? 12.412 -1.105 -44.692 1.00 93.12 273 ASP A N 1
ATOM 2188 C CA . ASP A 1 273 ? 13.586 -0.267 -44.945 1.00 93.12 273 ASP A CA 1
ATOM 2189 C C . ASP A 1 273 ? 14.866 -1.108 -44.867 1.00 93.12 273 ASP A C 1
ATOM 2191 O O . ASP A 1 273 ? 15.421 -1.385 -43.801 1.00 93.12 273 ASP A O 1
ATOM 2195 N N . LYS A 1 274 ? 15.390 -1.467 -46.044 1.00 91.25 274 LYS A N 1
ATOM 2196 C CA . LYS A 1 274 ? 16.619 -2.264 -46.173 1.00 91.25 274 LYS A CA 1
ATOM 2197 C C . LYS A 1 274 ? 17.833 -1.630 -45.491 1.00 91.25 274 LYS A C 1
ATOM 2199 O O . LYS A 1 274 ? 18.751 -2.356 -45.121 1.00 91.25 274 LYS A O 1
ATOM 2204 N N . LYS A 1 275 ? 17.894 -0.301 -45.364 1.00 94.50 275 LYS A N 1
ATOM 2205 C CA . LYS A 1 275 ? 19.015 0.371 -44.698 1.00 94.50 275 LYS A CA 1
ATOM 2206 C C . LYS A 1 275 ? 18.926 0.158 -43.189 1.00 94.50 275 LYS A C 1
ATOM 2208 O O . LYS A 1 275 ? 19.919 -0.236 -42.585 1.00 94.50 275 LYS A O 1
ATOM 2213 N N . ARG A 1 276 ? 17.743 0.366 -42.606 1.00 94.44 276 ARG A N 1
ATOM 2214 C CA . ARG A 1 276 ? 17.501 0.154 -41.167 1.00 94.44 276 ARG A CA 1
ATOM 2215 C C . ARG A 1 276 ? 17.627 -1.309 -40.763 1.00 94.44 276 ARG A C 1
ATOM 2217 O O . ARG A 1 276 ? 18.165 -1.598 -39.704 1.00 94.44 276 ARG A O 1
ATOM 2224 N N . LEU A 1 277 ? 17.216 -2.223 -41.631 1.00 93.19 277 LEU A N 1
ATOM 2225 C CA . LEU A 1 277 ? 17.376 -3.658 -41.414 1.00 93.19 277 LEU A CA 1
ATOM 2226 C C . LEU A 1 277 ? 18.833 -4.140 -41.461 1.00 93.19 277 LEU A C 1
ATOM 2228 O O . LEU A 1 277 ? 19.193 -5.076 -40.753 1.00 93.19 277 LEU A O 1
ATOM 2232 N N . ARG A 1 278 ? 19.697 -3.510 -42.266 1.00 95.31 278 ARG A N 1
ATOM 2233 C CA . ARG A 1 278 ? 21.145 -3.780 -42.201 1.00 95.31 278 ARG A CA 1
ATOM 2234 C C . ARG A 1 278 ? 21.744 -3.247 -40.907 1.00 95.31 278 ARG A C 1
ATOM 2236 O O . ARG A 1 278 ? 22.508 -3.952 -40.261 1.00 95.31 278 ARG A O 1
ATOM 2243 N N . GLU A 1 279 ? 21.346 -2.036 -40.527 1.00 97.06 279 GLU A N 1
ATOM 2244 C CA . GLU A 1 279 ? 21.749 -1.413 -39.267 1.00 97.06 279 GLU A CA 1
ATOM 2245 C C . GLU A 1 279 ? 21.351 -2.281 -38.060 1.00 97.06 279 GLU A C 1
ATOM 2247 O O . GLU A 1 279 ? 22.163 -2.467 -37.159 1.00 97.06 279 GLU A O 1
ATOM 2252 N N . SER A 1 280 ? 20.150 -2.876 -38.048 1.00 97.06 280 SER A N 1
ATOM 2253 C CA . SER A 1 280 ? 19.726 -3.748 -36.944 1.00 97.06 280 SER A CA 1
ATOM 2254 C C . SER A 1 280 ? 20.626 -4.976 -36.781 1.00 97.06 280 SER A C 1
ATOM 2256 O O . SER A 1 280 ? 21.017 -5.294 -35.659 1.00 97.06 280 SER A O 1
ATOM 2258 N N . ILE A 1 281 ? 21.038 -5.614 -37.883 1.00 97.00 281 ILE A N 1
ATOM 2259 C CA . ILE A 1 281 ? 22.006 -6.721 -37.851 1.00 97.00 281 ILE A CA 1
ATOM 2260 C C . ILE A 1 281 ? 23.349 -6.252 -37.289 1.00 97.00 281 ILE A C 1
ATOM 2262 O O . ILE A 1 281 ? 23.899 -6.916 -36.416 1.00 97.00 281 ILE A O 1
ATOM 2266 N N . GLU A 1 282 ? 23.887 -5.131 -37.775 1.00 97.75 282 GLU A N 1
ATOM 2267 C CA . GLU A 1 282 ? 25.186 -4.610 -37.324 1.00 97.75 282 GLU A CA 1
ATOM 2268 C C . GLU A 1 282 ? 25.181 -4.329 -35.813 1.00 97.75 282 GLU A C 1
ATOM 2270 O O . GLU A 1 282 ? 26.119 -4.696 -35.100 1.00 97.75 282 GLU A O 1
ATOM 2275 N N . LEU A 1 283 ? 24.096 -3.736 -35.308 1.00 98.12 283 LEU A N 1
ATOM 2276 C CA . LEU A 1 283 ? 23.904 -3.459 -33.885 1.00 98.12 283 LEU A CA 1
ATOM 2277 C C . LEU A 1 283 ? 23.792 -4.747 -33.054 1.00 98.12 283 LEU A C 1
ATOM 2279 O O . LEU A 1 283 ? 24.478 -4.867 -32.038 1.00 98.12 283 LEU A O 1
ATOM 2283 N N . ALA A 1 284 ? 22.981 -5.718 -33.486 1.00 97.38 284 ALA A N 1
ATOM 2284 C CA . ALA A 1 284 ? 22.811 -6.995 -32.786 1.00 97.38 284 ALA A CA 1
ATOM 2285 C C . ALA A 1 284 ? 24.102 -7.835 -32.791 1.00 97.38 284 ALA A C 1
ATOM 2287 O O . ALA A 1 284 ? 24.487 -8.397 -31.765 1.00 97.38 284 ALA A O 1
ATOM 2288 N N . GLN A 1 285 ? 24.834 -7.859 -33.910 1.00 97.50 285 GLN A N 1
ATOM 2289 C CA . GLN A 1 285 ? 26.150 -8.496 -33.994 1.00 97.50 285 GLN A CA 1
ATOM 2290 C C . GLN A 1 285 ? 27.126 -7.847 -33.016 1.00 97.50 285 GLN A C 1
ATOM 2292 O O . GLN A 1 285 ? 27.750 -8.549 -32.218 1.00 97.50 285 GLN A O 1
ATOM 2297 N N . LYS A 1 286 ? 27.215 -6.510 -33.015 1.00 98.00 286 LYS A N 1
ATOM 2298 C CA . LYS A 1 286 ? 28.063 -5.783 -32.068 1.00 98.00 286 LYS A CA 1
ATOM 2299 C C . LYS A 1 286 ? 27.681 -6.119 -30.624 1.00 98.00 286 LYS A C 1
ATOM 2301 O O . LYS A 1 286 ? 28.562 -6.475 -29.845 1.00 98.00 286 LYS A O 1
ATOM 2306 N N . ALA A 1 287 ? 26.393 -6.102 -30.281 1.00 98.00 287 ALA A N 1
ATOM 2307 C CA . ALA A 1 287 ? 25.914 -6.487 -28.953 1.00 98.00 287 ALA A CA 1
ATOM 2308 C C . ALA A 1 287 ? 26.373 -7.904 -28.564 1.00 98.00 287 ALA A C 1
ATOM 2310 O O . ALA A 1 287 ? 26.896 -8.087 -27.466 1.00 98.00 287 ALA A O 1
ATOM 2311 N N . SER A 1 288 ? 26.267 -8.877 -29.480 1.00 97.00 288 SER A N 1
ATOM 2312 C CA . SER A 1 288 ? 26.660 -10.274 -29.229 1.00 97.00 288 SER A CA 1
ATOM 2313 C C . SER A 1 288 ? 28.163 -10.445 -28.970 1.00 97.00 288 SER A C 1
ATOM 2315 O O . SER A 1 288 ? 28.558 -11.224 -28.104 1.00 97.00 288 SER A O 1
ATOM 2317 N N . THR A 1 289 ? 29.018 -9.665 -29.649 1.00 97.12 289 THR A N 1
ATOM 2318 C CA . THR A 1 289 ? 30.472 -9.677 -29.398 1.00 97.12 289 THR A CA 1
ATOM 2319 C C . THR A 1 289 ? 30.853 -9.108 -28.034 1.00 97.12 289 THR A C 1
ATOM 2321 O O . THR A 1 289 ? 31.838 -9.544 -27.442 1.00 97.12 289 THR A O 1
ATOM 2324 N N . LEU A 1 290 ? 30.070 -8.155 -27.524 1.00 97.25 290 LEU A N 1
ATOM 2325 C CA . LEU A 1 290 ? 30.321 -7.496 -26.244 1.00 97.25 290 LEU A CA 1
ATOM 2326 C C . LEU A 1 290 ? 29.714 -8.276 -25.072 1.00 97.25 290 LEU A C 1
ATOM 2328 O O . LEU A 1 290 ? 30.255 -8.267 -23.967 1.00 97.25 290 LEU A O 1
ATOM 2332 N N . LYS A 1 291 ? 28.586 -8.956 -25.301 1.00 97.12 291 LYS A N 1
ATOM 2333 C CA . LYS A 1 291 ? 27.896 -9.769 -24.302 1.00 97.12 291 LYS A CA 1
ATOM 2334 C C . LYS A 1 291 ? 27.212 -10.964 -24.954 1.00 97.12 291 LYS A C 1
ATOM 2336 O O . LYS A 1 291 ? 26.275 -10.819 -25.729 1.00 97.12 291 LYS A O 1
ATOM 2341 N N . GLN A 1 292 ? 27.616 -12.151 -24.522 1.00 95.06 292 GLN A N 1
ATOM 2342 C CA . GLN A 1 292 ? 26.965 -13.399 -24.899 1.00 95.06 292 GLN A CA 1
ATOM 2343 C C . GLN A 1 292 ? 25.752 -13.643 -23.995 1.00 95.06 292 GLN A C 1
ATOM 2345 O O . GLN A 1 292 ? 25.904 -13.924 -22.804 1.00 95.06 292 GLN A O 1
ATOM 2350 N N . ALA A 1 293 ? 24.545 -13.473 -24.537 1.00 95.44 293 ALA A N 1
ATOM 2351 C CA . ALA A 1 293 ? 23.294 -13.684 -23.818 1.00 95.44 293 ALA A CA 1
ATOM 2352 C C . ALA A 1 293 ? 22.167 -14.093 -24.773 1.00 95.44 293 ALA A C 1
ATOM 2354 O O . ALA A 1 293 ? 22.052 -13.526 -25.856 1.00 95.44 293 ALA A O 1
ATOM 2355 N N . ALA A 1 294 ? 21.299 -15.004 -24.322 1.00 95.62 294 ALA A N 1
ATOM 2356 C CA . ALA A 1 294 ? 20.209 -15.562 -25.128 1.00 95.62 294 ALA A CA 1
ATOM 2357 C C . ALA A 1 294 ? 19.339 -14.486 -25.802 1.00 95.62 294 ALA A C 1
ATOM 2359 O O . ALA A 1 294 ? 19.187 -14.505 -27.013 1.00 95.62 294 ALA A O 1
ATOM 2360 N N . PHE A 1 295 ? 18.894 -13.468 -25.057 1.00 95.25 295 PHE A N 1
ATOM 2361 C CA . PHE A 1 295 ? 18.050 -12.397 -25.611 1.00 95.25 295 PHE A CA 1
ATOM 2362 C C . PHE A 1 295 ? 18.719 -11.582 -26.740 1.00 95.25 295 PHE A C 1
ATOM 2364 O O . PHE A 1 295 ? 18.027 -10.966 -27.553 1.00 95.25 295 PHE A O 1
ATOM 2371 N N . ILE A 1 296 ? 20.057 -11.554 -26.792 1.00 97.56 296 ILE A N 1
ATOM 2372 C CA . ILE A 1 296 ? 20.807 -10.894 -27.870 1.00 97.56 296 ILE A CA 1
ATOM 2373 C C . ILE A 1 296 ? 20.865 -11.787 -29.106 1.00 97.56 296 ILE A C 1
ATOM 2375 O O . ILE A 1 296 ? 20.708 -11.306 -30.226 1.00 97.56 296 ILE A O 1
ATOM 2379 N N . TRP A 1 297 ? 21.061 -13.087 -28.902 1.00 97.00 297 TRP A N 1
ATOM 2380 C CA . TRP A 1 297 ? 21.024 -14.075 -29.974 1.00 97.00 297 TRP A CA 1
ATOM 2381 C C . TRP A 1 297 ? 19.636 -14.162 -30.608 1.00 97.00 297 TRP A C 1
ATOM 2383 O O . TRP A 1 297 ? 19.546 -14.079 -31.827 1.00 97.00 297 TRP A O 1
ATOM 2393 N N . ASP A 1 298 ? 18.570 -14.147 -29.802 1.00 96.75 298 ASP A N 1
ATOM 2394 C CA . ASP A 1 298 ? 17.183 -14.078 -30.282 1.00 96.75 298 ASP A CA 1
ATOM 2395 C C . ASP A 1 298 ? 16.965 -12.856 -31.192 1.00 96.75 298 ASP A C 1
ATOM 2397 O O . ASP A 1 298 ? 16.430 -12.959 -32.296 1.00 96.75 298 ASP A O 1
ATOM 2401 N N . THR A 1 299 ? 17.441 -11.683 -30.756 1.00 97.31 299 THR A N 1
ATOM 2402 C CA . THR A 1 299 ? 17.336 -10.438 -31.533 1.00 97.31 299 THR A CA 1
ATOM 2403 C C . THR A 1 299 ? 18.138 -10.516 -32.835 1.00 97.31 299 THR A C 1
ATOM 2405 O O . THR A 1 299 ? 17.688 -10.032 -33.875 1.00 97.31 299 THR A O 1
ATOM 2408 N N . LEU A 1 300 ? 19.326 -11.124 -32.796 1.00 97.31 300 LEU A N 1
ATOM 2409 C CA . LEU A 1 300 ? 20.181 -11.310 -33.965 1.00 97.31 300 LEU A CA 1
ATOM 2410 C C . LEU A 1 300 ? 19.570 -12.299 -34.969 1.00 97.31 300 LEU A C 1
ATOM 2412 O O . LEU A 1 300 ? 19.568 -12.018 -36.169 1.00 97.31 300 LEU A O 1
ATOM 2416 N N . ALA A 1 301 ? 19.031 -13.419 -34.489 1.00 96.94 301 ALA A N 1
ATOM 2417 C CA . ALA A 1 301 ? 18.351 -14.421 -35.298 1.00 96.94 301 ALA A CA 1
ATOM 2418 C C . ALA A 1 301 ? 17.129 -13.818 -36.004 1.00 96.94 301 ALA A C 1
ATOM 2420 O O . ALA A 1 301 ? 17.001 -13.944 -37.224 1.00 96.94 301 ALA A O 1
ATOM 2421 N N . GLU A 1 302 ? 16.295 -13.069 -35.276 1.00 96.50 302 GLU A N 1
ATOM 2422 C CA . GLU A 1 302 ? 15.142 -12.362 -35.844 1.00 96.50 302 GLU A CA 1
ATOM 2423 C C . GLU A 1 302 ? 15.581 -11.319 -36.884 1.00 96.50 302 GLU A C 1
ATOM 2425 O O . GLU A 1 302 ? 15.049 -11.263 -37.996 1.00 96.50 302 GLU A O 1
ATOM 2430 N N . ALA A 1 303 ? 16.614 -10.525 -36.577 1.00 95.56 303 ALA A N 1
ATOM 2431 C CA . ALA A 1 303 ? 17.159 -9.552 -37.521 1.00 95.56 303 ALA A CA 1
ATOM 2432 C C . ALA A 1 303 ? 17.655 -10.227 -38.811 1.00 95.56 303 ALA A C 1
ATOM 2434 O O . ALA A 1 303 ? 17.395 -9.727 -39.910 1.00 95.56 303 ALA A O 1
ATOM 2435 N N . TYR A 1 304 ? 18.333 -11.375 -38.717 1.00 96.62 304 TYR A N 1
ATOM 2436 C CA . TYR A 1 304 ? 18.742 -12.153 -39.885 1.00 96.62 304 TYR A CA 1
ATOM 2437 C C . TYR A 1 304 ? 17.560 -12.711 -40.671 1.00 96.62 304 TYR A C 1
ATOM 2439 O O . TYR A 1 304 ? 17.559 -12.610 -41.902 1.00 96.62 304 TYR A O 1
ATOM 2447 N N . LEU A 1 305 ? 16.559 -13.254 -39.980 1.00 95.38 305 LEU A N 1
ATOM 2448 C CA . LEU A 1 305 ? 15.367 -13.834 -40.585 1.00 95.38 305 LEU A CA 1
ATOM 2449 C C . LEU A 1 305 ? 14.615 -12.798 -41.428 1.00 95.38 305 LEU A C 1
ATOM 2451 O O . LEU A 1 305 ? 14.374 -13.029 -42.613 1.00 95.38 305 LEU A O 1
ATOM 2455 N N . ILE A 1 306 ? 14.330 -11.624 -40.856 1.00 93.69 306 ILE A N 1
ATOM 2456 C CA . ILE A 1 306 ? 13.635 -10.524 -41.545 1.00 93.69 306 ILE A CA 1
ATOM 2457 C C . ILE A 1 306 ? 14.454 -9.982 -42.729 1.00 93.69 306 ILE A C 1
ATOM 2459 O O . ILE A 1 306 ? 13.897 -9.537 -43.732 1.00 93.69 306 ILE A O 1
ATOM 2463 N N . ASN A 1 307 ? 15.785 -10.079 -42.670 1.00 91.75 307 ASN A N 1
ATOM 2464 C CA . ASN A 1 307 ? 16.676 -9.734 -43.782 1.00 91.75 307 ASN A CA 1
ATOM 2465 C C . ASN A 1 307 ? 16.845 -10.857 -44.830 1.00 91.75 307 ASN A C 1
ATOM 2467 O O . ASN A 1 307 ? 17.600 -10.674 -45.789 1.00 91.75 307 ASN A O 1
ATOM 2471 N N . GLY A 1 308 ? 16.192 -12.012 -44.665 1.00 92.06 308 GLY A N 1
ATOM 2472 C CA . GLY A 1 308 ? 16.292 -13.158 -45.576 1.00 92.06 308 GLY A CA 1
ATOM 2473 C C . GLY A 1 308 ? 17.606 -13.944 -45.479 1.00 92.06 308 GLY A C 1
ATOM 2474 O O . GLY A 1 308 ? 17.953 -14.676 -46.405 1.00 92.06 308 GLY A O 1
ATOM 2475 N N . LYS A 1 309 ? 18.363 -13.798 -44.385 1.00 94.62 309 LYS A N 1
ATOM 2476 C CA . LYS A 1 309 ? 19.617 -14.525 -44.129 1.00 94.62 309 LYS A CA 1
ATOM 2477 C C . LYS A 1 309 ? 19.347 -15.791 -43.308 1.00 94.62 309 LYS A C 1
ATOM 2479 O O . LYS A 1 309 ? 19.728 -15.874 -42.148 1.00 94.62 309 LYS A O 1
ATOM 2484 N N . PHE A 1 310 ? 18.672 -16.767 -43.912 1.00 94.50 310 PHE A N 1
ATOM 2485 C CA . PHE A 1 310 ? 18.126 -17.930 -43.198 1.00 94.50 310 PHE A CA 1
ATOM 2486 C C . PHE A 1 310 ? 19.172 -18.818 -42.510 1.00 94.50 310 PHE A C 1
ATOM 2488 O O . PHE A 1 310 ? 18.946 -19.230 -41.379 1.00 94.50 310 PHE A O 1
ATOM 2495 N N . GLU A 1 311 ? 20.315 -19.087 -43.150 1.00 95.38 311 GLU A N 1
ATOM 2496 C CA . GLU A 1 311 ? 21.388 -19.895 -42.540 1.00 95.38 311 GLU A CA 1
ATOM 2497 C C . GLU A 1 311 ? 21.954 -19.203 -41.295 1.00 95.38 311 GLU A C 1
ATOM 2499 O O . GLU A 1 311 ? 21.974 -19.782 -40.216 1.00 95.38 311 GLU A O 1
ATOM 2504 N N . ALA A 1 312 ? 22.291 -17.916 -41.416 1.00 94.25 312 ALA A N 1
ATOM 2505 C CA . ALA A 1 312 ? 22.786 -17.125 -40.292 1.00 94.25 312 ALA A CA 1
ATOM 2506 C C . ALA A 1 312 ? 21.744 -16.969 -39.170 1.00 94.25 312 ALA A C 1
ATOM 2508 O O . ALA A 1 312 ? 22.116 -16.867 -38.005 1.00 94.25 312 ALA A O 1
ATOM 2509 N N . ALA A 1 313 ? 20.449 -16.941 -39.508 1.00 93.94 313 ALA A N 1
ATOM 2510 C CA . ALA A 1 313 ? 19.372 -16.935 -38.523 1.00 93.94 313 ALA A CA 1
ATOM 2511 C C . ALA A 1 313 ? 19.320 -18.252 -37.735 1.00 93.94 313 ALA A C 1
ATOM 2513 O O . ALA A 1 313 ? 19.178 -18.212 -36.520 1.00 93.94 313 ALA A O 1
ATOM 2514 N N . ALA A 1 314 ? 19.468 -19.397 -38.410 1.00 93.81 314 ALA A N 1
ATOM 2515 C CA . ALA A 1 314 ? 19.491 -20.710 -37.768 1.00 93.81 314 ALA A CA 1
ATOM 2516 C C . ALA A 1 314 ? 20.740 -20.918 -36.898 1.00 93.81 314 ALA A C 1
ATOM 2518 O O . ALA A 1 314 ? 20.633 -21.515 -35.836 1.00 93.81 314 ALA A O 1
ATOM 2519 N N . ASP A 1 315 ? 21.897 -20.398 -37.316 1.00 92.75 315 ASP A N 1
ATOM 2520 C CA . ASP A 1 315 ? 23.132 -20.458 -36.522 1.00 92.75 315 ASP A CA 1
ATOM 2521 C C . ASP A 1 315 ? 23.073 -19.581 -35.260 1.00 92.75 315 ASP A C 1
ATOM 2523 O O . ASP A 1 315 ? 23.785 -19.833 -34.288 1.00 92.75 315 ASP A O 1
ATOM 2527 N N . ALA A 1 316 ? 22.268 -18.516 -35.294 1.00 89.06 316 ALA A N 1
ATOM 2528 C CA . ALA A 1 316 ? 22.094 -17.590 -34.181 1.00 89.06 316 ALA A CA 1
ATOM 2529 C C . ALA A 1 316 ? 20.979 -18.003 -33.200 1.00 89.06 316 ALA A C 1
ATOM 2531 O O . ALA A 1 316 ? 20.911 -17.402 -32.133 1.00 89.06 316 ALA A O 1
ATOM 2532 N N . ALA A 1 317 ? 20.118 -18.965 -33.552 1.00 80.94 317 ALA A N 1
ATOM 2533 C CA . ALA A 1 317 ? 18.984 -19.435 -32.744 1.00 80.94 317 ALA A CA 1
ATOM 2534 C C . ALA A 1 317 ? 19.345 -20.667 -31.895 1.00 80.94 317 ALA A C 1
ATOM 2536 O O . ALA A 1 317 ? 18.882 -20.737 -30.733 1.00 80.94 317 ALA A O 1
#

pLDDT: mean 93.63, std 5.76, range [44.47, 98.56]